Protein AF-A0A932S0G3-F1 (afdb_monomer_lite)

Secondary structure (DSSP, 8-state):
---PPPPPSEEEEEEESS-THHHHHHHHHHT--STTTTT--HHHHHHHHTTSHHHHHHHHHH-HHHHHHHHHHHHTTS---TT-HHHHHHHHHHHHHHHHHHH--S--TTSEEEEEEE--SSS----S-PPPPP-----HHHHHHHHHHHTT-HHHHTTSEE-B-TT-EEETTEEEEEEEEEETTTEEEEEEEEEE--HHHHHHHHHTSS-EEHHHHHHHHHHHHT--HHHHHHHHHHHTTTTSB-

Foldseek 3Di:
DDDDDDDDQKDKDFAFQDAPVLVVVLVVQCVDPDPPSVPCPPLNSLLVVCVPPLLLQQCCQQPVPLSVVSVVCVVVVNDDDPPPPVSVVSSVVSVVSVCQRHPPRDDDRSGMAIDMDGDDPDDDDPDDPPPGDDDDDDDVLVVVVVVVVLLVDLVSLQAFWKAFAPQWDDDDQWTKGKDWDDDPSDDTDIDIDIDGDDPLVVLRNVVRNDTDRLLVSLVSSCVVVVHDSVVSSVVVSVVVVVVRMD

Radius of gyration: 28.55 Å; chains: 1; bounding box: 62×39×81 Å

Structure (mmCIF, N/CA/C/O backbone):
data_AF-A0A932S0G3-F1
#
_entry.id   AF-A0A932S0G3-F1
#
loop_
_atom_site.group_PDB
_atom_site.id
_atom_site.type_symbol
_atom_site.label_atom_id
_atom_site.label_alt_id
_atom_site.label_comp_id
_atom_site.label_asym_id
_atom_site.label_entity_id
_atom_site.label_seq_id
_atom_site.pdbx_PDB_ins_code
_atom_site.Cartn_x
_atom_site.Cartn_y
_atom_site.Cartn_z
_atom_site.occupancy
_atom_site.B_iso_or_equiv
_atom_site.auth_seq_id
_atom_site.auth_comp_id
_atom_site.auth_asym_id
_atom_site.auth_atom_id
_atom_site.pdbx_PDB_model_num
ATOM 1 N N . MET A 1 1 ? -26.368 -21.628 4.089 1.00 57.50 1 MET A N 1
ATOM 2 C CA . MET A 1 1 ? -26.559 -21.177 2.693 1.00 57.50 1 MET A CA 1
ATOM 3 C C . MET A 1 1 ? -25.358 -21.640 1.886 1.00 57.50 1 MET A C 1
ATOM 5 O O . MET A 1 1 ? -24.251 -21.217 2.183 1.00 57.50 1 MET A O 1
ATOM 9 N N . THR A 1 2 ? -25.540 -22.556 0.941 1.00 63.38 2 THR A N 1
ATOM 10 C CA . THR A 1 2 ? -24.456 -23.068 0.088 1.00 63.38 2 THR A CA 1
ATOM 11 C C . THR A 1 2 ? -24.297 -22.121 -1.098 1.00 63.38 2 THR A C 1
ATOM 13 O O . THR A 1 2 ? -25.135 -22.105 -1.998 1.00 63.38 2 THR A O 1
ATOM 16 N N . MET A 1 3 ? -23.270 -21.271 -1.068 1.00 74.19 3 MET A N 1
ATOM 17 C CA . MET A 1 3 ? -22.986 -20.337 -2.158 1.00 74.19 3 MET A CA 1
ATOM 18 C C . MET A 1 3 ? -22.542 -21.139 -3.389 1.00 74.19 3 MET A C 1
ATOM 20 O O . MET A 1 3 ? -21.513 -21.811 -3.355 1.00 74.19 3 MET A O 1
ATOM 24 N N . LYS A 1 4 ? -23.341 -21.122 -4.461 1.00 78.88 4 LYS A N 1
ATOM 25 C CA . LYS A 1 4 ? -22.962 -21.740 -5.739 1.00 78.88 4 LYS A CA 1
ATOM 26 C C . LYS A 1 4 ? -21.993 -20.809 -6.466 1.00 78.88 4 LYS A C 1
ATOM 28 O O . LYS A 1 4 ? -22.316 -19.645 -6.688 1.00 78.88 4 LYS A O 1
ATOM 33 N N . ILE A 1 5 ? -20.820 -21.323 -6.823 1.00 83.94 5 ILE A N 1
ATOM 34 C CA . ILE A 1 5 ? -19.826 -20.616 -7.636 1.00 83.94 5 ILE A CA 1
ATOM 35 C C . ILE A 1 5 ? -20.117 -20.941 -9.104 1.00 83.94 5 ILE A C 1
ATOM 37 O O . ILE A 1 5 ? -20.175 -22.113 -9.472 1.00 83.94 5 ILE A O 1
ATOM 41 N N . TYR A 1 6 ? -20.311 -19.911 -9.925 1.00 82.25 6 TYR A N 1
ATOM 42 C CA . TYR A 1 6 ? -20.490 -20.039 -11.372 1.00 82.25 6 TYR A CA 1
ATOM 43 C C . TYR A 1 6 ? -19.182 -19.707 -12.094 1.00 82.25 6 TYR A C 1
ATOM 45 O O . TYR A 1 6 ? -18.356 -18.952 -11.578 1.00 82.25 6 TYR A O 1
ATOM 53 N N . ALA A 1 7 ? -18.999 -20.257 -13.295 1.00 82.44 7 ALA A N 1
ATOM 54 C CA . ALA A 1 7 ? -17.929 -19.812 -14.178 1.00 82.44 7 ALA A CA 1
ATOM 55 C C . ALA A 1 7 ? -18.160 -18.342 -14.565 1.00 82.44 7 ALA A C 1
ATOM 57 O O . ALA A 1 7 ? -19.293 -17.938 -14.826 1.00 82.44 7 ALA A O 1
ATOM 58 N N . GLY A 1 8 ? -17.091 -17.545 -14.582 1.00 81.50 8 GLY A N 1
ATOM 59 C CA . GLY A 1 8 ? -17.165 -16.157 -15.030 1.00 81.50 8 GLY A CA 1
ATOM 60 C C . GLY A 1 8 ? -17.387 -16.070 -16.540 1.00 81.50 8 GLY A C 1
ATOM 61 O O . GLY A 1 8 ? -16.773 -16.813 -17.302 1.00 81.50 8 GLY A O 1
ATOM 62 N N . ASP A 1 9 ? -18.209 -15.117 -16.973 1.00 89.31 9 ASP A N 1
ATOM 63 C CA . ASP A 1 9 ? -18.422 -14.737 -18.377 1.00 89.31 9 ASP A CA 1
ATOM 64 C C . ASP A 1 9 ? -17.329 -13.775 -18.893 1.00 89.31 9 ASP A C 1
ATOM 66 O O . ASP A 1 9 ? -17.473 -13.149 -19.945 1.00 89.31 9 ASP A O 1
ATOM 70 N N . PHE A 1 10 ? -16.223 -13.646 -18.155 1.00 90.50 10 PHE A N 1
ATOM 71 C CA . PHE A 1 10 ? -15.159 -12.693 -18.430 1.00 90.50 10 PHE A CA 1
ATOM 72 C C . PHE A 1 10 ? -13.761 -13.241 -18.133 1.00 90.50 10 PHE A C 1
ATOM 74 O O . PHE A 1 10 ? -13.574 -14.182 -17.362 1.00 90.50 10 PHE A O 1
ATOM 81 N N . ALA A 1 11 ? -12.762 -12.599 -18.732 1.00 89.38 11 ALA A N 1
ATOM 82 C CA . ALA A 1 11 ? -11.348 -12.849 -18.516 1.00 89.38 11 ALA A CA 1
ATOM 83 C C . ALA A 1 11 ? -10.591 -11.533 -18.309 1.00 89.38 11 ALA A C 1
ATOM 85 O O . ALA A 1 11 ? -10.937 -10.486 -18.860 1.00 89.38 11 ALA A O 1
ATOM 86 N N . LEU A 1 12 ? -9.521 -11.597 -17.520 1.00 90.44 12 LEU A N 1
ATOM 87 C CA . LEU A 1 12 ? -8.600 -10.486 -17.334 1.00 90.44 12 LEU A CA 1
ATOM 88 C C . LEU A 1 12 ? -7.408 -10.654 -18.279 1.00 90.44 12 LEU A C 1
ATOM 90 O O . LEU A 1 12 ? -6.557 -11.516 -18.065 1.00 90.44 12 LEU A O 1
ATOM 94 N N . ILE A 1 13 ? -7.321 -9.812 -19.301 1.00 90.25 13 ILE A N 1
ATOM 95 C CA . ILE A 1 13 ? -6.174 -9.779 -20.205 1.00 90.25 13 ILE A CA 1
ATOM 96 C C . ILE A 1 13 ? -5.112 -8.868 -19.602 1.00 90.25 13 ILE A C 1
ATOM 98 O O . ILE A 1 13 ? -5.378 -7.716 -19.261 1.00 90.25 13 ILE A O 1
ATOM 102 N N . ARG A 1 14 ? -3.887 -9.380 -19.498 1.00 92.12 14 ARG A N 1
ATOM 103 C CA . ARG A 1 14 ? -2.719 -8.607 -19.081 1.00 92.12 14 ARG A CA 1
ATOM 104 C C . ARG A 1 14 ? -1.765 -8.496 -20.256 1.00 92.12 14 ARG A C 1
ATOM 106 O O . ARG A 1 14 ? -1.357 -9.516 -20.806 1.00 92.12 14 ARG A O 1
ATOM 113 N N . GLN A 1 15 ? -1.412 -7.277 -20.635 1.00 90.75 15 GLN A N 1
ATOM 114 C CA . GLN A 1 15 ? -0.601 -7.013 -21.820 1.00 90.75 15 GLN A CA 1
ATOM 115 C C . GLN A 1 15 ? 0.600 -6.140 -21.432 1.00 90.75 15 GLN A C 1
ATOM 117 O O . GLN A 1 15 ? 0.398 -5.152 -20.727 1.00 90.75 15 GLN A O 1
ATOM 122 N N . PRO A 1 16 ? 1.832 -6.473 -21.856 1.00 93.44 16 PRO A N 1
ATOM 123 C CA . PRO A 1 16 ? 2.978 -5.579 -21.698 1.00 93.44 16 PRO A CA 1
ATOM 124 C C . PRO A 1 16 ? 2.731 -4.219 -22.372 1.00 93.44 16 PRO A C 1
ATOM 126 O O . PRO A 1 16 ? 1.914 -4.117 -23.292 1.00 93.44 16 PRO A O 1
ATOM 129 N N . LEU A 1 17 ? 3.415 -3.176 -21.903 1.00 91.75 17 LEU A N 1
ATOM 130 C CA . LEU A 1 17 ? 3.311 -1.825 -22.462 1.00 91.75 17 LEU A CA 1
ATOM 131 C C . LEU A 1 17 ? 3.787 -1.777 -23.921 1.00 91.75 17 LEU A C 1
ATOM 133 O O . LEU A 1 17 ? 3.165 -1.123 -24.754 1.00 91.75 17 LEU A O 1
ATOM 137 N N . LEU A 1 18 ? 4.881 -2.475 -24.223 1.00 91.94 18 LEU A N 1
ATOM 138 C CA . LEU A 1 18 ? 5.503 -2.506 -25.540 1.00 91.94 18 LEU A CA 1
ATOM 139 C C . LEU A 1 18 ? 5.194 -3.811 -26.265 1.00 91.94 18 LEU A C 1
ATOM 141 O O . LEU A 1 18 ? 5.029 -4.871 -25.663 1.00 91.94 18 LEU A O 1
ATOM 145 N N . HIS A 1 19 ? 5.178 -3.737 -27.591 1.00 90.88 19 HIS A N 1
ATOM 146 C CA . HIS A 1 19 ? 5.093 -4.919 -28.432 1.00 90.88 19 HIS A CA 1
ATOM 147 C C . HIS A 1 19 ? 6.470 -5.585 -28.564 1.00 90.88 19 HIS A C 1
ATOM 149 O O . HIS A 1 19 ? 7.475 -4.901 -28.768 1.00 90.88 19 HIS A O 1
ATOM 155 N N . MET A 1 20 ? 6.523 -6.922 -28.545 1.00 88.94 20 MET A N 1
ATOM 156 C CA . MET A 1 20 ? 7.779 -7.675 -28.720 1.00 88.94 20 MET A CA 1
ATOM 157 C C . MET A 1 20 ? 8.484 -7.368 -30.051 1.00 88.94 20 MET A C 1
ATOM 159 O O . MET A 1 20 ? 9.701 -7.509 -30.145 1.00 88.94 20 MET A O 1
ATOM 163 N N . ALA A 1 21 ? 7.732 -6.890 -31.053 1.00 90.31 21 ALA A N 1
ATOM 164 C CA . ALA A 1 21 ? 8.283 -6.492 -32.350 1.00 90.31 21 ALA A CA 1
ATOM 165 C C . ALA A 1 21 ? 9.381 -5.426 -32.242 1.00 90.31 21 ALA A C 1
ATOM 167 O O . ALA A 1 21 ? 10.247 -5.366 -33.106 1.00 90.31 21 ALA A O 1
ATOM 168 N N . LEU A 1 22 ? 9.390 -4.619 -31.175 1.00 89.75 22 LEU A N 1
ATOM 169 C CA . LEU A 1 22 ? 10.468 -3.665 -30.927 1.00 89.75 22 LEU A CA 1
ATOM 170 C C . LEU A 1 22 ? 11.847 -4.351 -30.937 1.00 89.75 22 LEU A C 1
ATOM 172 O O . LEU A 1 22 ? 12.778 -3.867 -31.575 1.00 89.75 22 LEU A O 1
ATOM 176 N N . PHE A 1 23 ? 11.960 -5.509 -30.282 1.00 88.56 23 PHE A N 1
ATOM 177 C CA . PHE A 1 23 ? 13.213 -6.257 -30.189 1.00 88.56 23 PHE A CA 1
ATOM 178 C C . PHE A 1 23 ? 13.536 -7.016 -31.474 1.00 88.56 23 PHE A C 1
ATOM 180 O O . PHE A 1 23 ? 14.691 -7.028 -31.892 1.00 88.56 23 PHE A O 1
ATOM 187 N N . THR A 1 24 ? 12.537 -7.623 -32.123 1.00 88.69 24 THR A N 1
ATOM 188 C CA . THR A 1 24 ? 12.768 -8.348 -33.384 1.00 88.69 24 THR A CA 1
ATOM 189 C C . THR A 1 24 ? 13.183 -7.397 -34.503 1.00 88.69 24 THR A C 1
ATOM 191 O O . THR A 1 24 ? 14.077 -7.723 -35.277 1.00 88.69 24 THR A O 1
ATOM 194 N N . ASN A 1 25 ? 12.592 -6.199 -34.556 1.00 88.81 25 ASN A N 1
ATOM 195 C CA . ASN A 1 25 ? 12.945 -5.171 -35.535 1.00 88.81 25 ASN A CA 1
ATOM 196 C C . ASN A 1 25 ? 14.357 -4.641 -35.291 1.00 88.81 25 ASN A C 1
ATOM 198 O O . ASN A 1 25 ? 15.129 -4.493 -36.234 1.00 88.81 25 ASN A O 1
ATOM 202 N N . TRP A 1 26 ? 14.712 -4.401 -34.028 1.00 86.81 26 TRP A N 1
ATOM 203 C CA . TRP A 1 26 ? 16.065 -3.999 -33.668 1.00 86.81 26 TRP A CA 1
ATOM 204 C C . TRP A 1 26 ? 17.100 -5.066 -34.041 1.00 86.81 26 TRP A C 1
ATOM 206 O O . TRP A 1 26 ? 18.098 -4.747 -34.680 1.00 86.81 26 TRP A O 1
ATOM 216 N N . GLN A 1 27 ? 16.846 -6.339 -33.725 1.00 85.62 27 GLN A N 1
ATOM 217 C CA . GLN A 1 27 ? 17.745 -7.436 -34.089 1.00 85.62 27 GLN A CA 1
ATOM 218 C C . GLN A 1 27 ? 17.912 -7.564 -35.610 1.00 85.62 27 GLN A C 1
ATOM 220 O O . GLN A 1 27 ? 19.031 -7.750 -36.085 1.00 85.62 27 GLN A O 1
ATOM 225 N N . ALA A 1 28 ? 16.822 -7.438 -36.373 1.00 85.56 28 ALA A N 1
ATOM 226 C CA . ALA A 1 28 ? 16.869 -7.471 -37.832 1.00 85.56 28 ALA A CA 1
ATOM 227 C C . ALA A 1 28 ? 17.675 -6.293 -38.411 1.00 85.56 28 ALA A C 1
ATOM 229 O O . ALA A 1 28 ? 18.466 -6.486 -39.332 1.00 85.56 28 ALA A O 1
ATOM 230 N N . ALA A 1 29 ? 17.536 -5.089 -37.842 1.00 82.50 29 ALA A N 1
ATOM 231 C CA . ALA A 1 29 ? 18.276 -3.902 -38.277 1.00 82.50 29 ALA A CA 1
ATOM 232 C C . ALA A 1 29 ? 19.799 -4.043 -38.093 1.00 82.50 29 ALA A C 1
ATOM 234 O O . ALA A 1 29 ? 20.560 -3.577 -38.937 1.00 82.50 29 ALA A O 1
ATOM 235 N N . GLN A 1 30 ? 20.246 -4.739 -37.042 1.00 76.62 30 GLN A N 1
ATOM 236 C CA . GLN A 1 30 ? 21.672 -5.008 -36.791 1.00 76.62 30 GLN A CA 1
ATOM 237 C C . GLN A 1 30 ? 22.295 -5.985 -37.802 1.00 76.62 30 GLN A C 1
ATOM 239 O O . GLN A 1 30 ? 23.508 -6.006 -37.977 1.00 76.62 30 GLN A O 1
ATOM 244 N N . GLN A 1 31 ? 21.478 -6.805 -38.468 1.00 74.06 31 GLN A N 1
ATOM 245 C CA . GLN A 1 31 ? 21.932 -7.787 -39.460 1.00 74.06 31 GLN A CA 1
ATOM 246 C C . GLN A 1 31 ? 21.948 -7.224 -40.892 1.00 74.06 31 GLN A C 1
ATOM 248 O O . GLN A 1 31 ? 22.382 -7.916 -41.813 1.00 74.06 31 GLN A O 1
ATOM 253 N N . SER A 1 32 ? 21.472 -5.989 -41.098 1.00 69.94 32 SER A N 1
ATOM 254 C CA . SER A 1 32 ? 21.386 -5.368 -42.421 1.00 69.94 32 SER A CA 1
ATOM 255 C C . SER A 1 32 ? 22.745 -4.806 -42.878 1.00 69.94 32 SER A C 1
ATOM 257 O O . SER A 1 32 ? 23.379 -4.074 -42.118 1.00 69.94 32 SER A O 1
ATOM 259 N N . PRO A 1 33 ? 23.200 -5.084 -44.116 1.00 61.03 33 PRO A N 1
ATOM 260 C CA . PRO A 1 33 ? 24.504 -4.644 -44.622 1.00 61.03 33 PRO A CA 1
ATOM 261 C C . PRO A 1 33 ? 24.620 -3.135 -44.941 1.00 61.03 33 PRO A C 1
ATOM 263 O O . PRO A 1 33 ? 25.718 -2.682 -45.258 1.00 61.03 33 PRO A O 1
ATOM 266 N N . ASP A 1 34 ? 23.542 -2.342 -44.839 1.00 59.81 34 ASP A N 1
ATOM 267 C CA . ASP A 1 34 ? 23.571 -0.890 -45.099 1.00 59.81 34 ASP A CA 1
ATOM 268 C C . ASP A 1 34 ? 24.061 -0.070 -43.885 1.00 59.81 34 ASP A C 1
ATOM 270 O O . ASP A 1 34 ? 23.495 -0.092 -42.786 1.00 59.81 34 ASP A O 1
ATOM 274 N N . SER A 1 35 ? 25.136 0.689 -44.103 1.00 50.78 35 SER A N 1
ATOM 275 C CA . SER A 1 35 ? 26.121 1.158 -43.116 1.00 50.78 35 SER A CA 1
ATOM 276 C C . SER A 1 35 ? 25.775 2.446 -42.347 1.00 50.78 35 SER A C 1
ATOM 278 O O . SER A 1 35 ? 26.642 3.296 -42.133 1.00 50.78 35 SER A O 1
ATOM 280 N N . LYS A 1 36 ? 24.522 2.626 -41.914 1.00 52.06 36 LYS A N 1
ATOM 281 C CA . LYS A 1 36 ? 24.166 3.687 -40.937 1.00 52.06 36 LYS 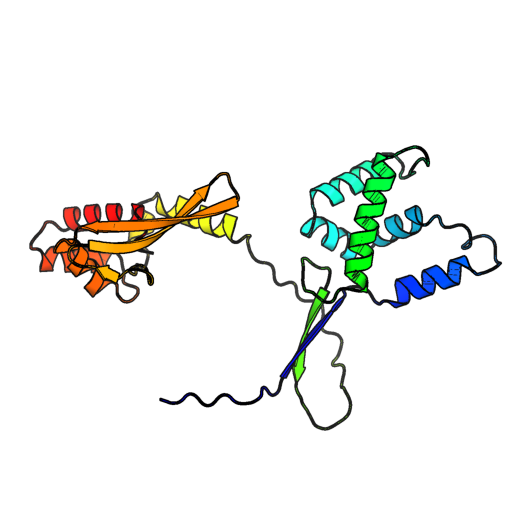A CA 1
ATOM 282 C C . LYS A 1 36 ? 23.371 3.195 -39.727 1.00 52.06 36 LYS A C 1
ATOM 284 O O . LYS A 1 36 ? 23.488 3.787 -38.663 1.00 52.06 36 LYS A O 1
ATOM 289 N N . GLN A 1 37 ? 22.596 2.118 -39.864 1.00 49.53 37 GLN A N 1
ATOM 290 C CA . GLN A 1 37 ? 21.833 1.512 -38.758 1.00 49.53 37 GLN A CA 1
ATOM 291 C C . GLN A 1 37 ? 22.515 0.277 -38.159 1.00 49.53 37 GLN A C 1
ATOM 293 O O . GLN A 1 37 ? 22.254 -0.076 -37.013 1.00 49.53 37 GLN A O 1
ATOM 298 N N . SER A 1 38 ? 23.445 -0.323 -38.896 1.00 49.66 38 SER A N 1
ATOM 299 C CA . SER A 1 38 ? 24.224 -1.508 -38.518 1.00 49.66 38 SER A CA 1
ATOM 300 C C . SER A 1 38 ? 25.276 -1.261 -37.423 1.00 49.66 38 SER A C 1
ATOM 302 O O . SER A 1 38 ? 26.000 -2.178 -37.053 1.00 49.66 38 SER A O 1
ATOM 304 N N . GLN A 1 39 ? 25.374 -0.035 -36.891 1.00 53.25 39 GLN A N 1
ATOM 305 C CA . GLN A 1 39 ? 26.310 0.335 -35.818 1.00 53.25 39 GLN A CA 1
ATOM 306 C C . GLN A 1 39 ? 25.636 1.060 -34.641 1.00 53.25 39 GLN A C 1
ATOM 308 O O . GLN A 1 39 ? 26.309 1.756 -33.881 1.00 53.25 39 GLN A O 1
ATOM 313 N N . ILE A 1 40 ? 24.317 0.927 -34.446 1.00 58.47 40 ILE A N 1
ATOM 314 C CA . ILE A 1 40 ? 23.716 1.409 -33.193 1.00 58.47 40 ILE A CA 1
ATOM 315 C C . ILE A 1 40 ? 24.186 0.481 -32.070 1.00 58.47 40 ILE A C 1
ATOM 317 O O . ILE A 1 40 ? 23.759 -0.672 -31.995 1.00 58.47 40 ILE A O 1
ATOM 321 N N . HIS A 1 41 ? 25.063 0.988 -31.203 1.00 77.31 41 HIS A N 1
ATOM 322 C CA . HIS A 1 41 ? 25.516 0.285 -30.005 1.00 77.31 41 HIS A CA 1
ATOM 323 C C . HIS A 1 41 ? 24.314 -0.124 -29.141 1.00 77.31 41 HIS A C 1
ATOM 325 O O . HIS A 1 41 ? 23.349 0.633 -29.003 1.00 77.31 41 HIS A O 1
ATOM 331 N N . HIS A 1 42 ? 24.359 -1.324 -28.554 1.00 82.81 42 HIS A N 1
ATOM 332 C CA . HIS A 1 42 ? 23.262 -1.865 -27.743 1.00 82.81 42 HIS A CA 1
ATOM 333 C C . HIS A 1 42 ? 22.818 -0.892 -26.643 1.00 82.81 42 HIS A C 1
ATOM 335 O O . HIS A 1 42 ? 21.628 -0.778 -26.349 1.00 82.81 42 HIS A O 1
ATOM 341 N N . GLU A 1 43 ? 23.771 -0.166 -26.067 1.00 86.44 43 GLU A N 1
ATOM 342 C CA . GLU A 1 43 ? 23.544 0.843 -25.046 1.00 86.44 43 GLU A CA 1
ATOM 343 C C . GLU A 1 43 ? 22.731 2.028 -25.567 1.00 86.44 43 GLU A C 1
ATOM 345 O O . GLU A 1 43 ? 21.771 2.446 -24.921 1.00 86.44 43 GLU A O 1
ATOM 350 N N . GLN A 1 44 ? 23.073 2.520 -26.757 1.00 86.62 44 GLN A N 1
ATOM 351 C CA . GLN A 1 44 ? 22.410 3.658 -27.382 1.00 86.62 44 GLN A CA 1
ATOM 352 C C . GLN A 1 44 ? 20.949 3.334 -27.710 1.00 86.62 44 GLN A C 1
ATOM 354 O O . GLN A 1 44 ? 20.058 4.105 -27.363 1.00 86.62 44 GLN A O 1
ATOM 359 N N . PHE A 1 45 ? 20.686 2.142 -28.258 1.00 90.38 45 PHE A N 1
ATOM 360 C CA . PHE A 1 45 ? 19.317 1.687 -28.511 1.00 90.38 45 PHE A CA 1
ATOM 361 C C . PHE A 1 45 ? 18.461 1.700 -27.238 1.00 90.38 45 PHE A C 1
ATOM 363 O O . PHE A 1 45 ? 17.315 2.148 -27.266 1.00 90.38 45 PHE A O 1
ATOM 370 N N . VAL A 1 46 ? 19.010 1.214 -26.117 1.00 93.25 46 VAL A N 1
ATOM 371 C CA . VAL A 1 46 ? 18.301 1.193 -24.830 1.00 93.25 46 VAL A CA 1
ATOM 372 C C . VAL A 1 46 ? 17.993 2.613 -24.358 1.00 93.25 46 VAL A C 1
ATOM 374 O O . VAL A 1 46 ? 16.864 2.863 -23.940 1.00 93.25 46 VAL A O 1
ATOM 377 N N . LEU A 1 47 ? 18.960 3.531 -24.431 1.00 92.94 47 LEU A N 1
ATOM 378 C CA . LEU A 1 47 ? 18.784 4.927 -24.013 1.00 92.94 47 LEU A CA 1
ATOM 379 C C . LEU A 1 47 ? 17.696 5.636 -24.831 1.00 92.94 47 LEU A C 1
ATOM 381 O O . LEU A 1 47 ? 16.828 6.285 -24.243 1.00 92.94 47 LEU A O 1
ATOM 385 N N . GLU A 1 48 ? 17.685 5.434 -26.150 1.00 92.25 48 GLU A N 1
ATOM 386 C CA . GLU A 1 48 ? 16.693 6.001 -27.076 1.00 92.25 48 GLU A CA 1
ATOM 387 C C . GLU A 1 48 ? 15.263 5.545 -26.758 1.00 92.25 48 GLU A C 1
ATOM 389 O O . GLU A 1 48 ? 14.315 6.320 -26.879 1.00 92.25 48 GLU A O 1
ATOM 394 N N . GLN A 1 49 ? 15.068 4.307 -26.282 1.00 95.06 49 GLN A N 1
ATOM 395 C CA . GLN A 1 49 ? 13.721 3.857 -25.909 1.00 95.06 49 GLN A CA 1
ATOM 396 C C . GLN A 1 49 ? 13.134 4.682 -24.761 1.00 95.06 49 GLN A C 1
ATOM 398 O O . GLN A 1 49 ? 11.935 4.953 -24.749 1.00 95.06 49 GLN A O 1
ATOM 403 N N . PHE A 1 50 ? 13.963 5.130 -23.819 1.00 95.62 50 PHE A N 1
ATOM 404 C CA . PHE A 1 50 ? 13.511 5.956 -22.700 1.00 95.62 50 PHE A CA 1
ATOM 405 C C . PHE A 1 50 ? 13.338 7.436 -23.066 1.00 95.62 50 PHE A C 1
ATOM 407 O O . PHE A 1 50 ? 13.001 8.227 -22.193 1.00 95.62 50 PHE A O 1
ATOM 414 N N . GLU A 1 51 ? 13.536 7.843 -24.321 1.00 93.88 51 GLU A N 1
ATOM 415 C CA . GLU A 1 51 ? 13.095 9.163 -24.805 1.00 93.88 51 GLU A CA 1
ATOM 416 C C . GLU A 1 51 ? 11.584 9.197 -25.074 1.00 93.88 51 GLU A C 1
ATOM 418 O O . GLU A 1 51 ? 10.974 10.265 -25.140 1.00 93.88 51 GLU A O 1
ATOM 423 N N . GLN A 1 52 ? 10.949 8.027 -25.190 1.00 93.38 52 GLN A N 1
ATOM 424 C CA . GLN A 1 52 ? 9.502 7.923 -25.329 1.00 93.38 52 GLN A CA 1
ATOM 425 C C . GLN A 1 52 ? 8.823 8.324 -24.008 1.00 93.38 52 GLN A C 1
ATOM 427 O O . GLN A 1 52 ? 9.076 7.674 -22.987 1.00 93.38 52 GLN A O 1
ATOM 432 N N . PRO A 1 53 ? 7.883 9.294 -24.008 1.00 93.44 53 PRO A N 1
ATOM 433 C CA . PRO A 1 53 ? 7.273 9.802 -22.776 1.00 93.44 53 PRO A CA 1
ATOM 434 C C . PRO A 1 53 ? 6.642 8.723 -21.888 1.00 93.44 53 PRO A C 1
ATOM 436 O O . PRO A 1 53 ? 6.729 8.793 -20.669 1.00 93.44 53 PRO A O 1
ATOM 439 N N . LEU A 1 54 ? 6.037 7.691 -22.491 1.00 90.56 54 LEU A N 1
ATOM 440 C CA . LEU A 1 54 ? 5.416 6.593 -21.744 1.00 90.56 54 LEU A CA 1
ATOM 441 C C . LEU A 1 54 ? 6.438 5.728 -20.997 1.00 90.56 54 LEU A C 1
ATOM 443 O O . LEU A 1 54 ? 6.147 5.261 -19.898 1.00 90.56 54 LEU A O 1
ATOM 447 N N . LEU A 1 55 ? 7.617 5.492 -21.580 1.00 94.50 55 LEU A N 1
ATOM 448 C CA . LEU A 1 55 ? 8.669 4.697 -20.942 1.00 94.50 55 LEU A CA 1
ATOM 449 C C . LEU A 1 55 ? 9.438 5.507 -19.903 1.00 94.50 55 LEU A C 1
ATOM 451 O O . LEU A 1 55 ? 9.768 4.962 -18.850 1.00 94.50 55 LEU A O 1
ATOM 455 N N . ASP A 1 56 ? 9.672 6.788 -20.176 1.00 96.00 56 ASP A N 1
ATOM 456 C CA . ASP A 1 56 ? 10.268 7.732 -19.228 1.00 96.00 56 ASP A CA 1
ATOM 457 C C . ASP A 1 56 ? 9.39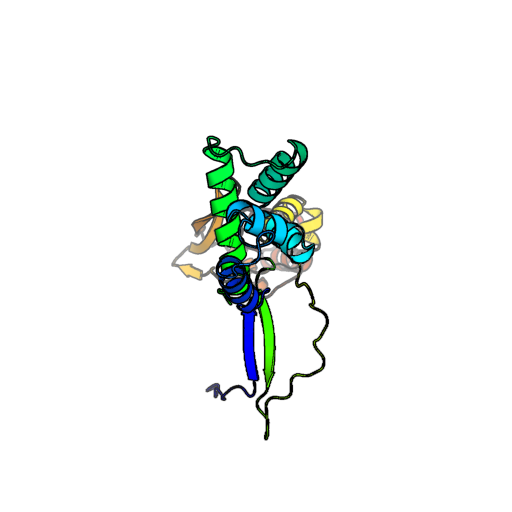1 7.862 -17.967 1.00 96.00 56 ASP A C 1
ATOM 459 O O . ASP A 1 56 ? 9.856 7.611 -16.853 1.00 96.00 56 ASP A O 1
ATOM 463 N N . GLU A 1 57 ? 8.079 8.081 -18.140 1.00 94.75 57 GLU A N 1
ATOM 464 C CA . GLU A 1 57 ? 7.101 8.112 -17.043 1.00 94.75 57 GLU A CA 1
ATOM 465 C C . GLU A 1 57 ? 7.043 6.765 -16.299 1.00 94.75 57 GLU A C 1
ATOM 467 O O . GLU A 1 57 ? 7.060 6.722 -15.065 1.00 94.75 57 GLU A O 1
ATOM 472 N N . ALA A 1 58 ? 7.015 5.639 -17.025 1.00 94.69 58 ALA A N 1
ATOM 473 C CA . ALA A 1 58 ? 7.009 4.310 -16.412 1.00 94.69 58 ALA A CA 1
ATOM 474 C C . ALA A 1 58 ? 8.247 4.068 -15.539 1.00 94.69 58 ALA A C 1
ATOM 476 O O . ALA A 1 58 ? 8.133 3.472 -14.459 1.00 94.69 58 ALA A O 1
ATOM 477 N N . LEU A 1 59 ? 9.412 4.538 -15.989 1.00 96.69 59 LEU A N 1
ATOM 478 C CA . LEU A 1 59 ? 10.665 4.467 -15.249 1.00 96.69 59 LEU A CA 1
ATOM 479 C C . LEU A 1 59 ? 10.631 5.365 -14.013 1.00 96.69 59 LEU A C 1
ATOM 481 O O . LEU A 1 59 ? 10.973 4.893 -12.928 1.00 96.69 59 LEU A O 1
ATOM 485 N N . TYR A 1 60 ? 10.179 6.612 -14.160 1.00 95.94 60 TYR A N 1
ATOM 486 C CA . TYR A 1 60 ? 10.045 7.571 -13.066 1.00 95.94 60 TYR A CA 1
ATOM 487 C C . TYR A 1 60 ? 9.195 7.012 -11.921 1.00 95.94 60 TYR A C 1
ATOM 489 O O . TYR A 1 60 ? 9.636 7.004 -10.773 1.00 95.94 60 TYR A O 1
ATOM 497 N N . ILE A 1 61 ? 8.018 6.462 -12.236 1.00 93.00 61 ILE A N 1
ATOM 498 C CA . ILE A 1 61 ? 7.103 5.890 -11.237 1.00 93.00 61 ILE A CA 1
ATOM 499 C C . ILE A 1 61 ? 7.681 4.626 -10.593 1.00 93.00 61 ILE A C 1
ATOM 501 O O . ILE A 1 61 ? 7.526 4.408 -9.393 1.00 93.00 61 ILE A O 1
ATOM 505 N N . SER A 1 62 ? 8.331 3.770 -11.381 1.00 92.50 62 SER A N 1
ATOM 506 C CA . SER A 1 62 ? 8.767 2.454 -10.898 1.00 92.50 62 SER A CA 1
ATOM 507 C C . SER A 1 62 ? 10.114 2.482 -10.178 1.00 92.50 62 SER A C 1
ATOM 509 O O . SER A 1 62 ? 10.396 1.591 -9.378 1.00 92.50 62 SER A O 1
ATOM 511 N N . SER A 1 63 ? 10.976 3.447 -10.503 1.00 95.19 63 SER A N 1
ATOM 512 C CA . SER A 1 63 ? 12.330 3.554 -9.964 1.00 95.19 63 SER A CA 1
ATOM 513 C C . SER A 1 63 ? 12.868 4.993 -10.071 1.00 95.19 63 SER A C 1
ATOM 515 O O . SER A 1 63 ? 13.732 5.259 -10.916 1.00 95.19 63 SER A O 1
ATOM 517 N N . PRO A 1 64 ? 12.437 5.914 -9.183 1.00 94.06 64 PRO A N 1
ATOM 518 C CA . PRO A 1 64 ? 12.851 7.321 -9.212 1.00 94.06 64 PRO A CA 1
ATOM 519 C C . PRO A 1 64 ? 14.371 7.524 -9.197 1.00 94.06 64 PRO A C 1
ATOM 521 O O . PRO A 1 64 ? 14.894 8.387 -9.895 1.00 94.06 64 PRO A O 1
ATOM 524 N N . THR A 1 65 ? 15.099 6.689 -8.449 1.00 94.88 65 THR A N 1
ATOM 525 C CA . THR A 1 65 ? 16.567 6.733 -8.365 1.00 94.88 65 THR A CA 1
ATOM 526 C C . THR A 1 65 ? 17.231 6.415 -9.705 1.00 94.88 65 THR A C 1
ATOM 528 O O . THR A 1 65 ? 18.168 7.094 -10.109 1.00 94.88 65 THR A O 1
ATOM 531 N N . LEU A 1 66 ? 16.729 5.411 -10.428 1.00 95.81 66 LEU A N 1
ATOM 532 C CA . LEU A 1 66 ? 17.241 5.032 -11.749 1.00 95.81 66 LEU A CA 1
ATOM 533 C C . LEU A 1 66 ? 16.905 6.092 -12.803 1.00 95.81 66 LEU A C 1
ATOM 535 O O . LEU A 1 66 ? 17.748 6.416 -13.635 1.00 95.81 66 LEU A O 1
ATOM 539 N N . HIS A 1 67 ? 15.700 6.659 -12.732 1.00 97.19 67 HIS A N 1
ATOM 540 C CA . HIS A 1 67 ? 15.294 7.778 -13.578 1.00 97.19 67 HIS A CA 1
ATOM 541 C C . HIS A 1 67 ? 16.189 9.009 -13.357 1.00 97.19 67 HIS A C 1
ATOM 543 O O . HIS A 1 67 ? 16.650 9.617 -14.319 1.00 97.19 67 HIS A O 1
ATOM 549 N N . GLN A 1 68 ? 16.507 9.345 -12.102 1.00 95.31 68 GLN A N 1
ATOM 550 C CA . GLN A 1 68 ? 17.435 10.434 -11.787 1.00 95.31 68 GLN A CA 1
ATOM 551 C C . GLN A 1 68 ? 18.825 10.185 -12.390 1.00 95.31 68 GLN A C 1
ATOM 553 O O . GLN A 1 68 ? 19.382 11.080 -13.017 1.00 95.31 68 GLN A O 1
ATOM 558 N N . ARG A 1 69 ? 19.361 8.964 -12.272 1.00 93.94 69 ARG A N 1
ATOM 559 C CA . ARG A 1 69 ? 20.650 8.599 -12.886 1.00 93.94 69 ARG A CA 1
ATOM 560 C C . ARG A 1 69 ? 20.641 8.734 -14.410 1.00 93.94 69 ARG A C 1
ATOM 562 O O . ARG A 1 69 ? 21.625 9.184 -14.987 1.00 93.94 69 ARG A O 1
ATOM 569 N N . LEU A 1 70 ? 19.535 8.378 -15.063 1.00 93.94 70 LEU A N 1
ATOM 570 C CA . LEU A 1 70 ? 19.362 8.600 -16.501 1.00 93.94 70 LEU A CA 1
ATOM 571 C C . LEU A 1 70 ? 19.346 10.100 -16.842 1.00 93.94 70 LEU A C 1
ATOM 573 O O . LEU A 1 70 ? 19.961 10.510 -17.824 1.00 93.94 70 LEU A O 1
ATOM 577 N N . ALA A 1 71 ? 18.688 10.927 -16.026 1.00 92.44 71 ALA A N 1
ATOM 578 C CA . ALA A 1 71 ? 18.693 12.378 -16.204 1.00 92.44 71 ALA A CA 1
ATOM 579 C C . ALA A 1 71 ? 20.098 12.985 -16.020 1.00 92.44 71 ALA A C 1
ATOM 581 O O . ALA A 1 71 ? 20.500 13.822 -16.827 1.00 92.44 71 ALA A O 1
ATOM 582 N N . GLU A 1 72 ? 20.861 12.529 -15.021 1.00 90.56 72 GLU A N 1
ATOM 583 C CA . GLU A 1 72 ? 22.268 12.911 -14.806 1.00 90.56 72 GLU A CA 1
ATOM 584 C C . GLU A 1 72 ? 23.125 12.584 -16.044 1.00 90.56 72 GLU A C 1
ATOM 586 O O . GLU A 1 72 ? 23.837 13.455 -16.546 1.00 90.56 72 GLU A O 1
ATOM 591 N N . LEU A 1 73 ? 22.986 11.373 -16.600 1.00 89.00 73 LEU A N 1
ATOM 592 C CA . LEU A 1 73 ? 23.695 10.953 -17.817 1.00 89.00 73 LEU A CA 1
ATOM 593 C C . LEU A 1 73 ? 23.341 11.821 -19.040 1.00 89.00 73 LEU A C 1
ATOM 595 O O . LEU A 1 73 ? 24.211 12.176 -19.839 1.00 89.00 73 LEU A O 1
ATOM 599 N N . ARG A 1 74 ? 22.061 12.185 -19.200 1.00 87.75 74 ARG A N 1
ATOM 600 C CA . ARG A 1 74 ? 21.601 13.067 -20.290 1.00 87.75 74 ARG A CA 1
ATOM 601 C C . ARG A 1 74 ? 22.213 14.467 -20.181 1.00 87.75 74 ARG A C 1
ATOM 603 O O . ARG A 1 74 ? 22.567 15.059 -21.197 1.00 87.75 74 ARG A O 1
ATOM 610 N N . GLN A 1 75 ? 22.374 14.983 -18.962 1.00 85.00 75 GLN A N 1
ATOM 611 C CA . GLN A 1 75 ? 22.986 16.293 -18.712 1.00 85.00 75 GLN A CA 1
ATOM 612 C C . GLN A 1 75 ? 24.501 16.298 -18.973 1.00 85.00 75 GLN A C 1
ATOM 614 O O . GLN A 1 75 ? 25.036 17.316 -19.410 1.00 85.00 75 GLN A O 1
ATOM 619 N N . SER A 1 76 ? 25.195 15.170 -18.789 1.00 78.50 76 SER A N 1
ATOM 620 C CA . SER A 1 76 ? 26.639 15.034 -19.036 1.00 78.50 76 SER A CA 1
ATOM 621 C C . SER A 1 76 ? 27.013 14.772 -20.509 1.00 78.50 76 SER A C 1
ATOM 623 O O . SER A 1 76 ? 28.035 14.149 -20.781 1.00 78.50 76 SER A O 1
ATOM 625 N N . GLN A 1 77 ? 26.201 15.240 -21.467 1.00 66.81 77 GLN A N 1
ATOM 626 C CA . GLN A 1 77 ? 26.343 15.030 -22.923 1.00 66.81 77 GLN A CA 1
ATOM 627 C C . GLN A 1 77 ? 26.148 13.582 -23.424 1.00 66.81 77 GLN A C 1
ATOM 629 O O . GLN A 1 77 ? 26.567 13.258 -24.535 1.00 66.81 77 GLN A O 1
ATOM 634 N N . GLY A 1 78 ? 25.470 12.715 -22.661 1.00 57.88 78 GLY A N 1
ATOM 635 C CA . GLY A 1 78 ? 24.809 11.506 -23.183 1.00 57.88 78 GLY A CA 1
ATOM 636 C C . GLY A 1 78 ? 25.700 10.363 -23.688 1.00 57.88 78 GLY A C 1
ATOM 637 O O . GLY A 1 78 ? 25.169 9.338 -24.105 1.00 57.88 78 GLY A O 1
ATOM 638 N N . HIS A 1 79 ? 27.028 10.491 -23.640 1.00 59.97 79 HIS A N 1
ATOM 639 C CA . HIS A 1 79 ? 27.929 9.443 -24.117 1.00 59.97 79 HIS A CA 1
ATOM 640 C C . HIS A 1 79 ? 28.324 8.499 -22.984 1.00 59.97 79 HIS A C 1
ATOM 642 O O . HIS A 1 79 ? 29.007 8.878 -22.031 1.00 59.97 79 HIS A O 1
ATOM 648 N N . VAL A 1 80 ? 27.938 7.233 -23.124 1.00 62.16 80 VAL A N 1
ATOM 649 C CA . VAL A 1 80 ? 28.482 6.147 -22.309 1.00 62.16 80 VAL A CA 1
ATOM 650 C C . VAL A 1 80 ? 29.897 5.863 -22.809 1.00 62.16 80 VAL A C 1
ATOM 652 O O . VAL A 1 80 ? 30.082 5.180 -23.814 1.00 62.16 80 VAL A O 1
ATOM 655 N N . ALA A 1 81 ? 30.910 6.404 -22.131 1.00 61.03 81 ALA A N 1
ATOM 656 C CA . ALA A 1 81 ? 32.289 5.999 -22.381 1.00 61.03 81 ALA A CA 1
ATOM 657 C C . ALA A 1 81 ? 32.429 4.485 -22.128 1.00 61.03 81 ALA A C 1
ATOM 659 O O . ALA A 1 81 ? 31.941 3.980 -21.116 1.00 61.03 81 ALA A O 1
ATOM 660 N N . GLN A 1 82 ? 33.101 3.758 -23.030 1.00 56.16 82 GLN A N 1
ATOM 661 C CA . GLN A 1 82 ? 33.249 2.294 -22.940 1.00 56.16 82 GLN A CA 1
ATOM 662 C C . GLN A 1 82 ? 33.910 1.829 -21.625 1.00 56.16 82 GLN A C 1
ATOM 664 O O . GLN A 1 82 ? 33.606 0.739 -21.131 1.00 56.16 82 GLN A O 1
ATOM 669 N N . ASP A 1 83 ? 34.736 2.682 -21.015 1.00 58.97 83 ASP A N 1
ATOM 670 C CA . ASP A 1 83 ? 35.432 2.395 -19.758 1.00 58.97 83 ASP A CA 1
ATOM 671 C C . ASP A 1 83 ? 34.632 2.761 -18.497 1.00 58.97 83 ASP A C 1
ATOM 673 O O . ASP A 1 83 ? 35.021 2.387 -17.388 1.00 58.97 83 ASP A O 1
ATOM 677 N N . ASP A 1 84 ? 33.467 3.403 -18.629 1.00 75.50 84 ASP A N 1
ATOM 678 C CA . ASP A 1 84 ? 32.648 3.780 -17.478 1.00 75.50 84 ASP A CA 1
ATOM 679 C C . ASP A 1 84 ? 31.787 2.597 -16.994 1.00 75.50 84 ASP A C 1
ATOM 681 O O . ASP A 1 84 ? 30.722 2.262 -17.527 1.00 75.50 84 ASP A O 1
ATOM 685 N N . SER A 1 85 ? 32.291 1.909 -15.969 1.00 78.88 85 SER A N 1
ATOM 686 C CA . SER A 1 85 ? 31.625 0.775 -15.314 1.00 78.88 85 SER A CA 1
ATOM 687 C C . SER A 1 85 ? 30.251 1.138 -14.736 1.00 78.88 85 SER A C 1
ATOM 689 O O . SER A 1 85 ? 29.334 0.313 -14.767 1.00 78.88 85 SER A O 1
ATOM 691 N N . GLU A 1 86 ? 30.066 2.366 -14.246 1.00 79.81 86 GLU A N 1
ATOM 692 C CA . GLU A 1 86 ? 28.802 2.794 -13.640 1.00 79.81 86 GLU A CA 1
ATOM 693 C C . GLU A 1 86 ? 27.734 3.049 -14.707 1.00 79.81 86 GLU A C 1
ATOM 695 O O . GLU A 1 86 ? 26.597 2.584 -14.564 1.00 79.81 86 GLU A O 1
ATOM 700 N N . ASN A 1 87 ? 28.105 3.661 -15.833 1.00 83.62 87 ASN A N 1
ATOM 701 C CA . ASN A 1 87 ? 27.180 3.857 -16.952 1.00 83.62 87 ASN A CA 1
ATOM 702 C C . ASN A 1 87 ? 26.734 2.530 -17.580 1.00 83.62 87 ASN A C 1
ATOM 704 O O . ASN A 1 87 ? 25.558 2.363 -17.912 1.00 83.62 87 ASN A O 1
ATOM 708 N N . ARG A 1 88 ? 27.620 1.529 -17.661 1.00 84.12 88 ARG A N 1
ATOM 709 C CA . ARG A 1 88 ? 27.234 0.178 -18.109 1.00 84.12 88 ARG A CA 1
ATOM 710 C C . ARG A 1 88 ? 26.229 -0.484 -17.164 1.00 84.12 88 ARG A C 1
ATOM 712 O O . ARG A 1 88 ? 25.279 -1.115 -17.629 1.00 84.12 88 ARG A O 1
ATOM 719 N N . LYS A 1 89 ? 26.377 -0.319 -15.844 1.00 89.62 89 LYS A N 1
ATOM 720 C CA . LYS A 1 89 ? 25.397 -0.822 -14.857 1.00 89.62 89 LYS A CA 1
ATOM 721 C C . LYS A 1 89 ? 24.049 -0.106 -14.963 1.00 89.62 89 LYS A C 1
ATOM 723 O O . LYS A 1 89 ? 23.006 -0.759 -14.840 1.00 89.62 89 LYS A O 1
ATOM 728 N N . LEU A 1 90 ? 24.063 1.207 -15.198 1.00 91.81 90 LEU A N 1
ATOM 729 C CA . LEU A 1 90 ? 22.864 2.005 -15.460 1.00 91.81 90 LEU A CA 1
ATOM 730 C C . LEU A 1 90 ? 22.127 1.468 -16.691 1.00 91.81 90 LEU A C 1
ATOM 732 O O . LEU A 1 90 ? 20.967 1.070 -16.579 1.00 91.81 90 LEU A O 1
ATOM 736 N N . VAL A 1 91 ? 22.813 1.348 -17.828 1.00 92.38 91 VAL A N 1
ATOM 737 C CA . VAL A 1 91 ? 22.230 0.831 -19.074 1.00 92.38 91 VAL A CA 1
ATOM 738 C C . VAL A 1 91 ? 21.733 -0.605 -18.917 1.00 92.38 91 VAL A C 1
ATOM 740 O O . VAL A 1 91 ? 20.619 -0.915 -19.333 1.00 92.38 91 VAL A O 1
ATOM 743 N N . ALA A 1 92 ? 22.486 -1.481 -18.250 1.00 93.00 92 ALA A N 1
ATOM 744 C CA . ALA A 1 92 ? 22.031 -2.841 -17.964 1.00 93.00 92 ALA A CA 1
ATOM 745 C C . ALA A 1 92 ? 20.750 -2.858 -17.109 1.00 93.00 92 ALA A C 1
ATOM 747 O O . ALA A 1 92 ? 19.899 -3.736 -17.269 1.00 93.00 92 ALA A O 1
ATOM 748 N N . SER A 1 93 ? 20.584 -1.893 -16.202 1.00 96.00 93 SER A N 1
ATOM 749 C CA . SER A 1 93 ? 19.362 -1.740 -15.406 1.00 96.00 93 SER A CA 1
ATOM 750 C C . SER A 1 93 ? 18.196 -1.224 -16.252 1.00 96.00 93 SER A C 1
ATOM 752 O O . SER A 1 93 ? 17.099 -1.777 -16.170 1.00 96.00 93 SER A O 1
ATOM 754 N N . LEU A 1 94 ? 18.436 -0.247 -17.128 1.00 96.38 94 LEU A N 1
ATOM 755 C CA . LEU A 1 94 ? 17.454 0.245 -18.101 1.00 96.38 94 LEU A CA 1
ATOM 756 C C . LEU A 1 94 ? 17.001 -0.864 -19.062 1.00 96.38 94 LEU A C 1
ATOM 758 O O . LEU A 1 94 ? 15.804 -1.040 -19.280 1.00 96.38 94 LEU A O 1
ATOM 762 N N . ALA A 1 95 ? 17.925 -1.694 -19.551 1.00 95.06 95 ALA A N 1
ATOM 763 C CA . ALA A 1 95 ? 17.622 -2.832 -20.416 1.00 95.06 95 ALA A CA 1
ATOM 764 C C . ALA A 1 95 ? 16.695 -3.855 -19.734 1.00 95.06 95 ALA A C 1
ATOM 766 O O . ALA A 1 95 ? 15.797 -4.401 -20.377 1.00 95.06 95 ALA A O 1
ATOM 767 N N . LYS A 1 96 ? 16.843 -4.082 -18.419 1.00 95.25 96 LYS A N 1
ATOM 768 C CA . LYS A 1 96 ? 15.913 -4.930 -17.644 1.00 95.25 96 LYS A CA 1
ATOM 769 C C . LYS A 1 96 ? 14.504 -4.338 -17.610 1.00 95.25 96 LYS A C 1
ATOM 771 O O . LYS A 1 96 ? 13.533 -5.083 -17.744 1.00 95.25 96 LYS A O 1
ATOM 776 N N . PHE A 1 97 ? 14.377 -3.020 -17.449 1.00 95.88 97 PHE A N 1
ATOM 777 C CA . PHE A 1 97 ? 13.079 -2.340 -17.495 1.00 95.88 97 PHE A CA 1
ATOM 778 C C . PHE A 1 97 ? 12.465 -2.356 -18.897 1.00 95.88 97 PHE A C 1
ATOM 780 O O . PHE A 1 97 ? 11.276 -2.641 -19.026 1.00 95.88 97 PHE A O 1
ATOM 787 N N . LEU A 1 98 ? 13.267 -2.161 -19.943 1.00 95.75 98 LEU A N 1
ATOM 788 C CA . LEU A 1 98 ? 12.813 -2.259 -21.330 1.00 95.75 98 LEU A CA 1
ATOM 789 C C . LEU A 1 98 ? 12.334 -3.679 -21.673 1.00 95.75 98 LEU A C 1
ATOM 791 O O . LEU A 1 98 ? 11.253 -3.865 -22.228 1.00 95.75 98 LEU A O 1
ATOM 795 N N . SER A 1 99 ? 13.098 -4.698 -21.270 1.00 94.12 99 SER A N 1
ATOM 796 C CA . SER A 1 99 ? 12.695 -6.102 -21.397 1.00 94.12 99 SER A CA 1
ATOM 797 C C . SER A 1 99 ? 11.392 -6.380 -20.637 1.00 94.12 99 SER A C 1
ATOM 799 O O . SER A 1 99 ? 10.469 -6.989 -21.181 1.00 94.12 99 SER A O 1
ATOM 801 N N . ARG A 1 100 ? 11.249 -5.863 -19.408 1.00 93.81 100 ARG A N 1
ATOM 802 C CA . ARG A 1 100 ? 9.995 -5.963 -18.647 1.00 93.81 100 ARG A CA 1
ATOM 803 C C . ARG A 1 100 ? 8.820 -5.354 -19.417 1.00 93.81 100 ARG A C 1
ATOM 805 O O . ARG A 1 100 ? 7.769 -5.987 -19.477 1.00 93.81 100 ARG A O 1
ATOM 812 N N . ALA A 1 101 ? 9.013 -4.172 -19.997 1.00 94.75 101 ALA A N 1
ATOM 813 C CA . ALA A 1 101 ? 7.994 -3.441 -20.740 1.00 94.75 101 ALA A CA 1
ATOM 814 C C . ALA A 1 101 ? 7.472 -4.209 -21.964 1.00 94.75 101 ALA A C 1
ATOM 816 O O . ALA A 1 101 ? 6.316 -4.027 -22.328 1.00 94.75 101 ALA A O 1
ATOM 817 N N . ALA A 1 102 ? 8.295 -5.065 -22.580 1.00 94.12 102 ALA A N 1
ATOM 818 C CA . ALA A 1 102 ? 7.933 -5.811 -23.787 1.00 94.12 102 ALA A CA 1
ATOM 819 C C . ALA A 1 102 ? 7.501 -7.264 -23.539 1.00 94.12 102 ALA A C 1
ATOM 821 O O . ALA A 1 102 ? 6.654 -7.780 -24.266 1.00 94.12 102 ALA A O 1
ATOM 822 N N . PHE A 1 103 ? 8.067 -7.939 -22.534 1.00 93.50 103 PHE A N 1
ATOM 823 C CA . PHE A 1 103 ? 7.903 -9.391 -22.370 1.00 93.50 103 PHE A CA 1
ATOM 824 C C . PHE A 1 103 ? 7.119 -9.802 -21.122 1.00 93.50 103 PHE A C 1
ATOM 826 O O . PHE A 1 103 ? 6.643 -10.934 -21.044 1.00 93.50 103 PHE A O 1
ATOM 833 N N . ARG A 1 104 ? 6.963 -8.923 -20.122 1.00 93.44 104 ARG A N 1
ATOM 834 C CA . ARG A 1 104 ? 6.344 -9.301 -18.845 1.00 93.44 104 ARG A CA 1
ATOM 835 C C . ARG A 1 104 ? 4.963 -8.680 -18.684 1.00 93.44 104 ARG A C 1
ATOM 837 O O . ARG A 1 104 ? 4.825 -7.509 -18.360 1.00 93.44 104 ARG A O 1
ATOM 844 N N . CYS A 1 105 ? 3.927 -9.510 -18.771 1.00 91.44 105 CYS A N 1
ATOM 845 C CA . CYS A 1 105 ? 2.538 -9.088 -18.578 1.00 91.44 105 CYS A CA 1
ATOM 846 C C . CYS A 1 105 ? 2.129 -8.883 -17.103 1.00 91.44 105 CYS A C 1
ATOM 848 O O . CYS A 1 105 ? 0.969 -8.605 -16.828 1.00 91.44 105 CYS A O 1
ATOM 850 N N . THR A 1 106 ? 3.026 -9.030 -16.118 1.00 92.75 106 THR A N 1
ATOM 851 C CA . THR A 1 106 ? 2.689 -8.788 -14.700 1.00 92.75 106 THR A CA 1
ATOM 852 C C . THR A 1 106 ? 2.535 -7.279 -14.429 1.00 92.75 106 THR A C 1
ATOM 854 O O . THR A 1 106 ? 3.554 -6.580 -14.496 1.00 92.75 106 THR A O 1
ATOM 857 N N . PRO A 1 107 ? 1.332 -6.777 -14.068 1.00 86.38 107 PRO A N 1
ATOM 858 C CA . PRO A 1 107 ? 1.098 -5.353 -13.817 1.00 86.38 107 PRO A CA 1
ATOM 859 C C . PRO A 1 107 ? 2.036 -4.811 -12.739 1.00 86.38 107 PRO A C 1
ATOM 861 O O . PRO A 1 107 ? 2.125 -5.374 -11.649 1.00 86.38 107 PRO A O 1
ATOM 864 N N . PHE A 1 108 ? 2.783 -3.761 -13.071 1.00 85.44 108 PHE A N 1
ATOM 865 C CA . PHE A 1 108 ? 3.712 -3.079 -12.170 1.00 85.44 108 PHE A CA 1
ATOM 866 C C . PHE A 1 108 ? 4.049 -1.706 -12.742 1.00 85.44 108 PHE A C 1
ATOM 868 O O . PHE A 1 108 ? 4.489 -1.625 -13.895 1.00 85.44 108 PHE A O 1
ATOM 875 N N . GLY A 1 109 ? 3.852 -0.656 -11.943 1.00 87.19 109 GLY A N 1
ATOM 876 C CA . GLY A 1 109 ? 3.971 0.721 -12.416 1.00 87.19 109 GLY A CA 1
ATOM 877 C C . GLY A 1 109 ? 3.130 0.920 -13.677 1.00 87.19 109 GLY A C 1
ATOM 878 O O . GLY A 1 109 ? 1.953 0.563 -13.705 1.00 87.19 109 GLY A O 1
ATOM 879 N N . LEU A 1 110 ? 3.769 1.410 -14.739 1.00 92.44 110 LEU A N 1
ATOM 880 C CA . LEU A 1 110 ? 3.140 1.631 -16.046 1.00 92.44 110 LEU A CA 1
ATOM 881 C C . LEU A 1 110 ? 3.624 0.648 -17.134 1.00 92.44 110 LEU A C 1
ATOM 883 O O . LEU A 1 110 ? 3.330 0.839 -18.306 1.00 92.44 110 LEU A O 1
ATOM 887 N N . PHE A 1 111 ? 4.342 -0.426 -16.774 1.00 93.94 111 PHE A N 1
ATOM 888 C CA . PHE A 1 111 ? 4.958 -1.354 -17.743 1.00 93.94 111 PHE A CA 1
ATOM 889 C C . PHE A 1 111 ? 4.026 -2.431 -18.313 1.00 93.94 111 PHE A C 1
ATOM 891 O O . PHE A 1 111 ? 4.428 -3.183 -19.201 1.00 93.94 111 PHE A O 1
ATOM 898 N N . ALA A 1 112 ? 2.801 -2.536 -17.806 1.00 92.44 112 ALA A N 1
ATOM 899 C CA . ALA A 1 112 ? 1.790 -3.433 -18.342 1.00 92.44 112 ALA A CA 1
ATOM 900 C C . ALA A 1 112 ? 0.393 -2.876 -18.070 1.00 92.44 112 ALA A C 1
ATOM 902 O O . ALA A 1 112 ? 0.154 -2.204 -17.068 1.00 92.44 112 ALA A O 1
ATOM 903 N N . GLN A 1 113 ? -0.534 -3.204 -18.959 1.00 89.75 113 GLN A N 1
ATOM 904 C CA . GLN A 1 113 ? -1.932 -2.813 -18.893 1.00 89.75 113 GLN A CA 1
ATOM 905 C C . GLN A 1 113 ? -2.827 -4.016 -18.606 1.00 89.75 113 GLN A C 1
ATOM 907 O O . GLN A 1 113 ? -2.488 -5.170 -18.890 1.00 89.75 113 GLN A O 1
ATOM 912 N N . VAL A 1 114 ? -4.006 -3.719 -18.073 1.00 90.75 114 VAL A N 1
ATOM 913 C CA . VAL A 1 114 ? -5.039 -4.700 -17.761 1.00 90.75 114 VAL A CA 1
ATOM 914 C C . VAL A 1 114 ? -6.300 -4.348 -18.539 1.00 90.75 114 VAL A C 1
ATOM 916 O O . VAL A 1 114 ? -6.718 -3.192 -18.565 1.00 90.75 114 VAL A O 1
ATOM 919 N N . LYS A 1 115 ? -6.901 -5.346 -19.180 1.00 88.06 115 LYS A N 1
ATOM 920 C CA . LYS A 1 115 ? -8.141 -5.220 -19.946 1.00 88.06 115 LYS A CA 1
ATOM 921 C C . LYS A 1 115 ? -9.130 -6.285 -19.494 1.00 88.06 115 LYS A C 1
ATOM 923 O O . LYS A 1 115 ? -8.742 -7.404 -19.169 1.00 88.06 115 LYS A O 1
ATOM 928 N N . LEU A 1 116 ? -10.408 -5.929 -19.495 1.00 88.12 116 LEU A N 1
ATOM 929 C CA . LEU A 1 116 ? -11.496 -6.878 -19.311 1.00 88.12 116 LEU A CA 1
ATOM 930 C C . LEU A 1 116 ? -11.911 -7.411 -20.684 1.00 88.12 116 LEU A C 1
ATOM 932 O O . LEU A 1 116 ? -12.189 -6.624 -21.586 1.00 88.12 116 LEU A O 1
ATOM 936 N N . ALA A 1 117 ? -11.961 -8.727 -20.826 1.00 88.06 117 ALA A N 1
ATOM 937 C CA . ALA A 1 117 ? -12.558 -9.412 -21.962 1.00 88.06 117 ALA A CA 1
ATOM 938 C C . ALA A 1 117 ? -13.805 -10.158 -21.495 1.00 88.06 117 ALA A C 1
ATOM 940 O O . ALA A 1 117 ? -13.852 -10.604 -20.352 1.00 88.06 117 ALA A O 1
ATOM 941 N N . ARG A 1 118 ? -14.805 -10.296 -22.361 1.00 88.56 118 ARG A N 1
ATOM 942 C CA . ARG A 1 118 ? -16.010 -11.091 -22.094 1.00 88.56 118 ARG A CA 1
ATOM 943 C C . ARG A 1 118 ? -16.133 -12.177 -23.147 1.00 88.56 118 ARG A C 1
ATOM 945 O O . ARG A 1 118 ? -15.741 -11.951 -24.290 1.00 88.56 118 ARG A O 1
ATOM 952 N N . TYR A 1 119 ? -16.639 -13.337 -22.750 1.00 86.56 119 TYR A N 1
ATOM 953 C CA . TYR A 1 119 ? -16.941 -14.404 -23.695 1.00 86.56 119 TYR A CA 1
ATOM 954 C C . TYR A 1 119 ? -18.193 -14.029 -24.493 1.00 86.56 119 TYR A C 1
ATOM 956 O O . TYR A 1 119 ? -19.161 -13.514 -23.937 1.00 86.56 119 TYR A O 1
ATOM 964 N N . GLY A 1 120 ? -18.157 -14.270 -25.797 1.00 84.31 120 GLY A N 1
ATOM 965 C CA . GLY A 1 120 ? -19.273 -14.065 -26.710 1.00 84.31 120 GLY A CA 1
ATOM 966 C C . GLY A 1 120 ? -19.120 -14.973 -27.922 1.00 84.31 120 GLY A C 1
ATOM 967 O O . GLY A 1 120 ? -18.054 -15.558 -28.125 1.00 84.31 120 GLY A O 1
ATOM 968 N N . ASP A 1 121 ? -20.182 -15.095 -28.709 1.00 79.62 121 ASP A N 1
ATOM 969 C CA . ASP A 1 121 ? -20.176 -15.917 -29.916 1.00 79.62 121 ASP A CA 1
ATOM 970 C C . ASP A 1 121 ? -19.501 -15.152 -31.070 1.00 79.62 121 ASP A C 1
ATOM 972 O O . ASP A 1 121 ? -19.938 -14.059 -31.434 1.00 79.62 121 ASP A O 1
ATOM 976 N N . GLY A 1 122 ? -18.431 -15.716 -31.642 1.00 78.19 122 GLY A N 1
ATOM 977 C CA . GLY A 1 122 ? -17.725 -15.167 -32.809 1.00 78.19 122 GLY A CA 1
ATOM 978 C C . GLY A 1 122 ? -16.242 -14.851 -32.582 1.00 78.19 122 GLY A C 1
ATOM 979 O O . GLY A 1 122 ? -15.652 -15.209 -31.563 1.00 78.19 122 GLY A O 1
ATOM 980 N N . ASP A 1 123 ? -15.629 -14.195 -33.571 1.00 78.88 123 ASP A N 1
ATOM 981 C CA . ASP A 1 123 ? -14.212 -13.820 -33.537 1.00 78.88 123 ASP A CA 1
ATOM 982 C C . ASP A 1 123 ? -13.917 -12.728 -32.503 1.00 78.88 123 ASP A C 1
ATOM 984 O O . ASP A 1 123 ? -14.767 -11.894 -32.178 1.00 78.88 123 ASP A O 1
ATOM 988 N N . VAL A 1 124 ? -12.666 -12.691 -32.030 1.00 78.31 124 VAL A N 1
ATOM 989 C CA . VAL A 1 124 ? -12.177 -11.679 -31.087 1.00 78.31 124 VAL A CA 1
ATOM 990 C C . VAL A 1 124 ? -12.370 -10.279 -31.670 1.00 78.31 124 VAL A C 1
ATOM 992 O O . VAL A 1 124 ? -11.620 -9.835 -32.537 1.00 78.31 124 VAL A O 1
ATOM 995 N N . GLN A 1 125 ? -13.347 -9.548 -31.140 1.00 73.75 125 GLN A N 1
ATOM 996 C CA . GLN A 1 125 ? -13.543 -8.142 -31.464 1.00 73.75 125 GLN A CA 1
ATOM 997 C C . GLN A 1 125 ? -12.626 -7.297 -30.580 1.00 73.75 125 GLN A C 1
ATOM 999 O O . GLN A 1 125 ? -12.885 -7.100 -29.389 1.00 73.75 125 GLN A O 1
ATOM 1004 N N . SER A 1 126 ? -11.546 -6.762 -31.150 1.00 67.19 126 SER A N 1
ATOM 1005 C CA . SER A 1 126 ? -10.850 -5.652 -30.509 1.00 67.19 126 SER A CA 1
ATOM 1006 C C . SER A 1 126 ? -11.745 -4.420 -30.627 1.00 67.19 126 SER A C 1
ATOM 1008 O O . SER A 1 126 ? -11.776 -3.771 -31.672 1.00 67.19 126 SER A O 1
ATOM 1010 N N . GLY A 1 127 ? -12.499 -4.098 -29.572 1.00 63.31 127 GLY A N 1
ATOM 1011 C CA . GLY A 1 127 ? -13.143 -2.787 -29.480 1.00 63.31 127 GLY A CA 1
ATOM 1012 C C . GLY A 1 127 ? -12.110 -1.678 -29.721 1.00 63.31 127 GLY A C 1
ATOM 1013 O O . GLY A 1 127 ? -10.919 -1.896 -29.476 1.00 63.31 127 GLY A O 1
ATOM 1014 N N . ALA A 1 128 ? -12.553 -0.512 -30.210 1.00 60.75 128 ALA A N 1
ATOM 1015 C CA . ALA A 1 128 ? -11.682 0.647 -30.419 1.00 60.75 128 ALA A CA 1
ATOM 1016 C C . ALA A 1 128 ? -10.741 0.799 -29.220 1.00 60.75 128 ALA A C 1
ATOM 1018 O O . ALA A 1 128 ? -11.232 0.816 -28.090 1.00 60.75 128 ALA A O 1
ATOM 1019 N N . THR A 1 129 ? -9.421 0.824 -29.458 1.00 58.41 129 THR A N 1
ATOM 1020 C CA . THR A 1 129 ? -8.404 0.832 -28.399 1.00 58.41 129 THR A CA 1
ATOM 1021 C C . THR A 1 129 ? -8.762 1.925 -27.398 1.00 58.41 129 THR A C 1
ATOM 1023 O O . THR A 1 129 ? -8.611 3.104 -27.728 1.00 58.41 129 THR A O 1
ATOM 1026 N N . PRO A 1 130 ? -9.280 1.582 -26.204 1.00 59.25 130 PRO A N 1
ATOM 1027 C CA . PRO A 1 130 ? -9.663 2.603 -25.251 1.00 59.25 130 PRO A CA 1
ATOM 1028 C C . PRO A 1 130 ? -8.396 3.362 -24.878 1.00 59.25 130 PRO A C 1
ATOM 1030 O O . PRO A 1 130 ? -7.326 2.752 -24.760 1.00 59.25 130 PRO A O 1
ATOM 1033 N N . SER A 1 131 ? -8.499 4.675 -24.680 1.00 72.94 131 SER A N 1
ATOM 1034 C CA . SER A 1 131 ? -7.3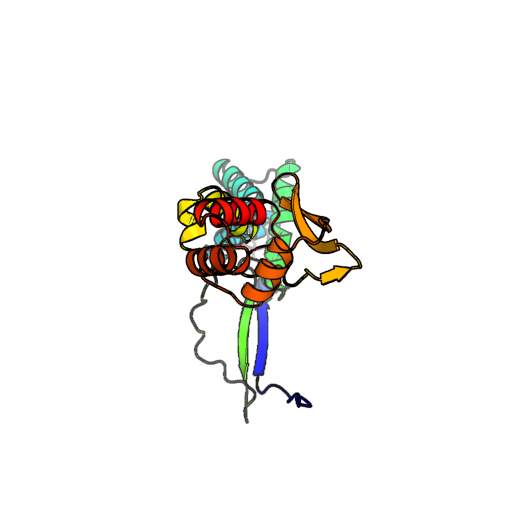95 5.433 -24.103 1.00 72.94 131 SER A CA 1
ATOM 1035 C C . SER A 1 131 ? -6.959 4.764 -22.795 1.00 72.94 131 SER A C 1
ATOM 1037 O O . SER A 1 131 ? -7.788 4.333 -21.984 1.00 72.94 131 SER A O 1
ATOM 1039 N N . ILE A 1 132 ? -5.646 4.610 -22.611 1.00 77.56 132 ILE A N 1
ATOM 1040 C CA . ILE A 1 132 ? -5.091 4.007 -21.398 1.00 77.56 132 ILE A CA 1
ATOM 1041 C C . ILE A 1 132 ? -5.553 4.853 -20.208 1.00 77.56 132 ILE A C 1
ATOM 1043 O O . ILE A 1 132 ? -5.222 6.035 -20.107 1.00 77.56 132 ILE A O 1
ATOM 1047 N N . ARG A 1 133 ? -6.327 4.249 -19.300 1.00 86.62 133 ARG A N 1
ATOM 1048 C CA . ARG A 1 133 ? -6.727 4.882 -18.038 1.00 86.62 133 ARG A CA 1
ATOM 1049 C C . ARG A 1 133 ? -5.729 4.517 -16.950 1.00 86.62 133 ARG A C 1
ATOM 1051 O O . ARG A 1 133 ? -5.419 3.342 -16.764 1.00 86.62 133 ARG A O 1
ATOM 1058 N N . ARG A 1 134 ? -5.256 5.524 -16.217 1.00 86.88 134 ARG A N 1
ATOM 1059 C CA . ARG A 1 134 ? -4.352 5.347 -15.077 1.00 86.88 134 ARG A CA 1
ATOM 1060 C C . ARG A 1 134 ? -5.176 5.160 -13.801 1.00 86.88 134 ARG A C 1
ATOM 1062 O O . ARG A 1 134 ? -6.027 5.989 -13.495 1.00 86.88 134 ARG A O 1
ATOM 1069 N N . GLY A 1 135 ? -4.922 4.078 -13.068 1.00 88.62 135 GLY A N 1
ATOM 1070 C CA . GLY A 1 135 ? -5.394 3.911 -11.693 1.00 88.62 135 GLY A CA 1
ATOM 1071 C C . GLY A 1 135 ? -4.315 4.411 -10.744 1.00 88.62 135 GLY A C 1
ATOM 1072 O O . GLY A 1 135 ? -3.333 3.706 -10.527 1.00 88.62 135 GLY A O 1
ATOM 1073 N N . ILE A 1 136 ? -4.464 5.635 -10.243 1.00 89.25 136 ILE A N 1
ATOM 1074 C CA . ILE A 1 136 ? -3.486 6.272 -9.357 1.00 89.25 136 ILE A CA 1
ATOM 1075 C C . ILE A 1 136 ? -4.038 6.217 -7.938 1.00 89.25 136 ILE A C 1
ATOM 1077 O O . ILE A 1 136 ? -5.138 6.700 -7.682 1.00 89.25 136 ILE A O 1
ATOM 1081 N N . PHE A 1 137 ? -3.261 5.632 -7.035 1.00 89.25 137 PHE A N 1
ATOM 1082 C CA . PHE A 1 137 ? -3.582 5.529 -5.618 1.00 89.25 137 PHE A CA 1
ATOM 1083 C C . PHE A 1 137 ? -2.426 6.099 -4.808 1.00 89.25 137 PHE A C 1
ATOM 1085 O O . PHE A 1 137 ? -1.272 6.051 -5.244 1.00 89.25 137 PHE A O 1
ATOM 1092 N N . LEU A 1 138 ? -2.740 6.641 -3.635 1.00 89.50 138 LEU A N 1
ATOM 1093 C CA . LEU A 1 138 ? -1.717 7.003 -2.667 1.00 89.50 138 LEU A CA 1
ATOM 1094 C C . LEU A 1 138 ? -0.989 5.731 -2.210 1.00 89.50 138 LEU A C 1
ATOM 1096 O O . LEU A 1 138 ? -1.592 4.661 -2.123 1.00 89.50 138 LEU A O 1
ATOM 1100 N N . ASP A 1 139 ? 0.307 5.842 -1.919 1.00 87.56 139 ASP A N 1
ATOM 1101 C CA . ASP A 1 139 ? 1.033 4.757 -1.264 1.00 87.56 139 ASP A CA 1
ATOM 1102 C C . ASP A 1 139 ? 0.326 4.398 0.051 1.00 87.56 139 ASP A C 1
ATOM 1104 O O . ASP A 1 139 ? 0.090 5.268 0.893 1.00 87.56 139 ASP A O 1
ATOM 1108 N N . SER A 1 140 ? -0.008 3.122 0.237 1.00 85.75 140 SER A N 1
ATOM 1109 C CA . SER A 1 140 ? -0.786 2.672 1.396 1.00 85.75 140 SER A CA 1
ATOM 1110 C C . SER A 1 140 ? -0.052 2.884 2.725 1.00 85.75 140 SER A C 1
ATOM 1112 O O . SER A 1 140 ? -0.685 3.027 3.771 1.00 85.75 140 SER A O 1
ATOM 1114 N N . GLY A 1 141 ? 1.283 2.947 2.708 1.00 83.81 141 GLY A N 1
ATOM 1115 C CA . GLY A 1 141 ? 2.088 3.331 3.863 1.00 83.81 141 GLY A CA 1
ATOM 1116 C C . GLY A 1 141 ? 2.000 4.826 4.173 1.00 83.81 141 GLY A C 1
ATOM 1117 O O . GLY A 1 141 ? 1.965 5.208 5.342 1.00 83.81 141 GLY A O 1
ATOM 1118 N N . ILE A 1 142 ? 1.949 5.695 3.160 1.00 87.62 142 ILE A N 1
ATOM 1119 C CA . ILE A 1 142 ? 1.654 7.126 3.346 1.00 87.62 142 ILE A CA 1
ATOM 1120 C C . ILE A 1 142 ? 0.231 7.311 3.877 1.00 87.62 142 ILE A C 1
ATOM 1122 O O . ILE A 1 142 ? 0.063 8.009 4.873 1.00 87.62 142 ILE A O 1
ATOM 1126 N N . GLU A 1 143 ? -0.764 6.670 3.263 1.00 88.19 143 GLU A N 1
ATOM 1127 C CA . GLU A 1 143 ? -2.168 6.747 3.688 1.00 88.19 143 GLU A CA 1
ATOM 1128 C C . GLU A 1 143 ? -2.334 6.361 5.163 1.00 88.19 143 GLU A C 1
ATOM 1130 O O . GLU A 1 143 ? -2.866 7.145 5.948 1.00 88.19 143 GLU A O 1
ATOM 1135 N N . ALA A 1 144 ? -1.793 5.208 5.568 1.00 83.56 144 ALA A N 1
ATOM 1136 C CA . ALA A 1 144 ? -1.853 4.752 6.954 1.00 83.56 144 ALA A CA 1
ATOM 1137 C C . ALA A 1 144 ? -1.230 5.761 7.933 1.00 83.56 144 ALA A C 1
ATOM 1139 O O . ALA A 1 144 ? -1.839 6.079 8.949 1.00 83.56 144 ALA A O 1
ATOM 1140 N N . ARG A 1 145 ? -0.063 6.333 7.605 1.00 85.06 145 ARG A N 1
ATOM 1141 C CA . ARG A 1 145 ? 0.598 7.338 8.458 1.00 85.06 145 ARG A CA 1
ATOM 1142 C C . ARG A 1 145 ? -0.187 8.641 8.562 1.00 85.06 145 ARG A C 1
ATOM 1144 O O . ARG A 1 145 ? -0.174 9.272 9.615 1.00 85.06 145 ARG A O 1
ATOM 1151 N N . LEU A 1 146 ? -0.852 9.065 7.486 1.00 89.69 146 LEU A N 1
ATOM 1152 C CA . LEU A 1 146 ? -1.724 10.241 7.525 1.00 89.69 146 LEU A CA 1
ATOM 1153 C C . LEU A 1 146 ? -2.908 10.004 8.462 1.00 89.69 146 LEU A C 1
ATOM 1155 O O . LEU A 1 146 ? -3.226 10.883 9.262 1.00 89.69 146 LEU A O 1
ATOM 1159 N N . VAL A 1 147 ? -3.517 8.817 8.396 1.00 87.56 147 VAL A N 1
ATOM 1160 C CA . VAL A 1 147 ? -4.602 8.424 9.302 1.00 87.56 147 VAL A CA 1
ATOM 1161 C C . VAL A 1 147 ? -4.100 8.365 10.745 1.00 87.56 147 VAL A C 1
ATOM 1163 O O . VAL A 1 147 ? -4.678 9.031 11.597 1.00 87.56 147 VAL A O 1
ATOM 1166 N N . GLU A 1 148 ? -2.996 7.671 11.026 1.00 85.06 148 GLU A N 1
ATOM 1167 C CA . GLU A 1 148 ? -2.392 7.601 12.369 1.00 85.06 148 GLU A CA 1
ATOM 1168 C C . GLU A 1 148 ? -2.109 8.998 12.942 1.00 85.06 148 GLU A C 1
ATOM 1170 O O . GLU A 1 148 ? -2.463 9.294 14.086 1.00 85.06 148 GLU A O 1
ATOM 1175 N N . GLN A 1 149 ? -1.537 9.891 12.128 1.00 88.44 149 GLN A N 1
ATOM 1176 C CA . GLN A 1 149 ? -1.252 11.263 12.535 1.00 88.44 149 GLN A CA 1
ATOM 1177 C C . GLN A 1 149 ? -2.536 12.058 12.792 1.00 88.44 149 GLN A C 1
ATOM 1179 O O . GLN A 1 149 ? -2.623 12.771 13.794 1.00 88.44 149 GLN A O 1
ATOM 1184 N N . ALA A 1 150 ? -3.551 11.934 11.934 1.00 90.06 150 ALA A N 1
ATOM 1185 C CA . ALA A 1 150 ? -4.849 12.582 12.127 1.00 90.06 150 ALA A CA 1
ATOM 1186 C C . ALA A 1 150 ? -5.534 12.091 13.411 1.00 90.06 150 ALA A C 1
ATOM 1188 O O . ALA A 1 150 ? -6.061 12.889 14.190 1.00 90.06 150 ALA A O 1
ATOM 1189 N N . LEU A 1 151 ? -5.431 10.792 13.692 1.00 89.19 151 LEU A N 1
ATOM 1190 C CA . LEU A 1 151 ? -5.912 10.177 14.918 1.00 89.19 151 LEU A CA 1
ATOM 1191 C C . LEU A 1 151 ? -5.105 10.599 16.153 1.00 89.19 151 LEU A C 1
ATOM 1193 O O . LEU A 1 151 ? -5.471 10.202 17.244 1.00 89.19 151 LEU A O 1
ATOM 1197 N N . THR A 1 152 ? -4.065 11.429 16.096 1.00 89.44 152 THR A N 1
ATOM 1198 C CA . THR A 1 152 ? -3.514 12.034 17.332 1.00 89.44 152 THR A CA 1
ATOM 1199 C C . THR A 1 152 ? -4.419 13.139 17.895 1.00 89.44 152 THR A C 1
ATOM 1201 O O . THR A 1 152 ? -4.377 13.430 19.092 1.00 89.44 152 THR A O 1
ATOM 1204 N N . ASN A 1 153 ? -5.288 13.719 17.061 1.00 92.81 153 ASN A N 1
ATOM 1205 C CA . ASN A 1 153 ? -6.215 14.779 17.438 1.00 92.81 153 ASN A CA 1
ATOM 1206 C C . ASN A 1 153 ? -7.548 14.194 17.937 1.00 92.81 153 ASN A C 1
ATOM 1208 O O . ASN A 1 153 ? -8.328 13.632 17.167 1.00 92.81 153 ASN A O 1
ATOM 1212 N N . HIS A 1 154 ? -7.841 14.373 19.227 1.00 93.25 154 HIS A N 1
ATOM 1213 C CA . HIS A 1 154 ? -9.082 13.887 19.837 1.00 93.25 154 HIS A CA 1
ATOM 1214 C C . HIS A 1 154 ? -10.343 14.463 19.174 1.00 93.25 154 HIS A C 1
ATOM 1216 O O . HIS A 1 154 ? -11.302 13.726 18.970 1.00 93.25 154 HIS A O 1
ATOM 1222 N N . SER A 1 155 ? -10.339 15.729 18.751 1.00 94.31 155 SER A N 1
ATOM 1223 C CA . SER A 1 155 ? -11.495 16.337 18.082 1.00 94.31 155 SER A CA 1
ATOM 1224 C C . SER A 1 155 ? -11.808 15.685 16.734 1.00 94.31 155 SER A C 1
ATOM 1226 O O . SER A 1 155 ? -12.967 15.670 16.328 1.00 94.31 155 SER A O 1
ATOM 1228 N N . LEU A 1 156 ? -10.798 15.143 16.040 1.00 92.88 156 LEU A N 1
ATOM 1229 C CA . LEU A 1 156 ? -11.012 14.360 1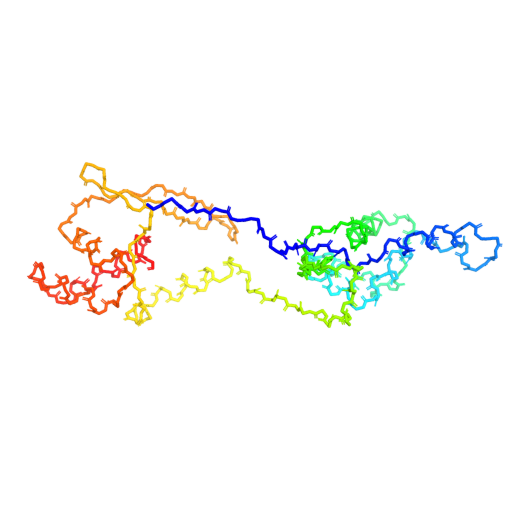4.819 1.00 92.88 156 LEU A CA 1
ATOM 1230 C C . LEU A 1 156 ? -11.554 12.970 15.152 1.00 92.88 156 LEU A C 1
ATOM 1232 O O . LEU A 1 156 ? -12.528 12.548 14.540 1.00 92.88 156 LEU A O 1
ATOM 1236 N N . ARG A 1 157 ? -11.002 12.293 16.168 1.00 92.94 157 ARG A N 1
ATOM 1237 C CA . ARG A 1 157 ? -11.515 10.991 16.638 1.00 92.94 157 ARG A CA 1
ATOM 1238 C C . ARG A 1 157 ? -13.006 11.029 16.969 1.00 92.94 157 ARG A C 1
ATOM 1240 O O . ARG A 1 157 ? -13.726 10.090 16.644 1.00 92.94 157 ARG A O 1
ATOM 1247 N N . GLU A 1 158 ? -13.459 12.109 17.602 1.00 95.00 158 GLU A N 1
ATOM 1248 C CA . GLU A 1 158 ? -14.857 12.281 18.018 1.00 95.00 158 GLU A CA 1
ATOM 1249 C C . GLU A 1 158 ? -15.839 12.423 16.841 1.00 95.00 158 GLU A C 1
ATOM 1251 O O . GLU A 1 158 ? -17.035 12.224 17.033 1.00 95.00 158 GLU A O 1
ATOM 1256 N N . GLN A 1 159 ? -15.350 12.716 15.630 1.00 95.00 159 GLN A N 1
ATOM 1257 C CA . GLN A 1 159 ? -16.154 12.829 14.403 1.00 95.00 159 GLN A CA 1
ATOM 1258 C C . GLN A 1 159 ? -16.207 11.526 13.590 1.00 95.00 159 GLN A C 1
ATOM 1260 O O . GLN A 1 159 ? -16.900 11.465 12.576 1.00 95.00 159 GLN A O 1
ATOM 1265 N N . LEU A 1 160 ? -15.456 10.500 13.998 1.00 93.75 160 LEU A N 1
ATOM 1266 C CA . LEU A 1 160 ? -15.334 9.245 13.263 1.00 93.75 160 LEU A CA 1
ATOM 1267 C C . LEU A 1 160 ? -16.267 8.158 13.805 1.00 93.75 160 LEU A C 1
ATOM 1269 O O . LEU A 1 160 ? -16.758 8.201 14.940 1.00 93.75 160 LEU A O 1
ATOM 1273 N N . MET A 1 161 ? -16.470 7.155 12.955 1.00 95.00 161 MET A N 1
ATOM 1274 C CA . MET A 1 161 ? -17.097 5.891 13.311 1.00 95.00 161 MET A CA 1
ATOM 1275 C C . MET A 1 161 ? -16.019 4.920 13.777 1.00 95.00 161 MET A C 1
ATOM 1277 O O . MET A 1 161 ? -14.971 4.836 13.147 1.00 95.00 161 MET A O 1
ATOM 1281 N N . TRP A 1 162 ? -16.306 4.171 14.835 1.00 94.31 162 TRP A N 1
ATOM 1282 C CA . TRP A 1 162 ? -15.374 3.233 15.443 1.00 94.31 162 TRP A CA 1
ATOM 1283 C C . TRP A 1 162 ? -15.982 1.841 15.529 1.00 94.31 162 TRP A C 1
ATOM 1285 O O . TRP A 1 162 ? -17.165 1.682 15.845 1.00 94.31 162 TRP A O 1
ATOM 1295 N N . GLN A 1 163 ? -15.158 0.832 15.291 1.00 94.62 163 GLN A N 1
ATOM 1296 C CA . GLN A 1 163 ? -15.475 -0.580 15.484 1.00 94.62 163 GLN A CA 1
ATOM 1297 C C . GLN A 1 163 ? -14.326 -1.289 16.202 1.00 94.62 163 GLN A C 1
ATOM 1299 O O . GLN A 1 163 ? -13.185 -0.832 16.188 1.00 94.62 163 GLN A O 1
ATOM 1304 N N . ILE A 1 164 ? -14.622 -2.403 16.868 1.00 93.88 164 ILE A N 1
ATOM 1305 C CA . ILE A 1 164 ? -13.596 -3.218 17.521 1.00 93.88 164 ILE A CA 1
ATOM 1306 C C . ILE A 1 164 ? -12.828 -4.047 16.494 1.00 93.88 164 ILE A C 1
ATOM 1308 O O . ILE A 1 164 ? -13.443 -4.589 15.576 1.00 93.88 164 ILE A O 1
ATOM 1312 N N . SER A 1 165 ? -11.508 -4.183 16.681 1.00 91.62 165 SER A N 1
ATOM 1313 C CA . SER A 1 165 ? -10.608 -5.010 15.864 1.00 91.62 165 SER A CA 1
ATOM 1314 C C . SER A 1 165 ? -11.263 -6.339 15.497 1.00 91.62 165 SER A C 1
ATOM 1316 O O . SER A 1 165 ? -11.673 -7.102 16.371 1.00 91.62 165 SER A O 1
ATOM 1318 N N . THR A 1 166 ? -11.316 -6.662 14.202 1.00 91.50 166 THR A N 1
ATOM 1319 C CA . THR A 1 166 ? -11.869 -7.944 13.725 1.00 91.50 166 THR A CA 1
ATOM 1320 C C . THR A 1 166 ? -11.024 -9.140 14.156 1.00 91.50 166 THR A C 1
ATOM 1322 O O . THR A 1 166 ? -11.449 -10.283 14.016 1.00 91.50 166 THR A O 1
ATOM 1325 N N . THR A 1 167 ? -9.815 -8.887 14.660 1.00 92.81 167 THR A N 1
ATOM 1326 C CA . THR A 1 167 ? -8.935 -9.904 15.239 1.00 92.81 167 THR A CA 1
ATOM 1327 C C . THR A 1 167 ? -9.136 -10.070 16.744 1.00 92.81 167 THR A C 1
ATOM 1329 O O . THR A 1 167 ? -8.475 -10.918 17.331 1.00 92.81 167 THR A O 1
ATOM 1332 N N . ALA A 1 168 ? -10.018 -9.285 17.377 1.00 92.62 168 ALA A N 1
ATOM 1333 C CA . ALA A 1 168 ? -10.247 -9.339 18.814 1.00 92.62 168 ALA A CA 1
ATOM 1334 C C . ALA A 1 168 ? -11.147 -10.512 19.220 1.00 92.62 168 ALA A C 1
ATOM 1336 O O . ALA A 1 168 ? -12.286 -10.643 18.765 1.00 92.62 168 ALA A O 1
ATOM 1337 N N . PHE A 1 169 ? -10.669 -11.333 20.151 1.00 91.69 169 PHE A N 1
ATOM 1338 C CA . PHE A 1 169 ? -11.423 -12.430 20.755 1.00 91.69 169 PHE A CA 1
ATOM 1339 C C . PHE A 1 169 ? -11.132 -12.536 22.253 1.00 91.69 169 PHE A C 1
ATOM 1341 O O . PHE A 1 169 ? -10.123 -12.044 22.746 1.00 91.69 169 PHE A O 1
ATOM 1348 N N . VAL A 1 170 ? -12.051 -13.152 23.000 1.00 91.56 170 VAL A N 1
ATOM 1349 C CA . VAL A 1 170 ? -11.884 -13.359 24.445 1.00 91.56 170 VAL A CA 1
ATOM 1350 C C . VAL A 1 170 ? -11.201 -14.694 24.704 1.00 91.56 170 VAL A C 1
ATOM 1352 O O . VAL A 1 170 ? -11.629 -15.720 24.176 1.00 91.56 170 VAL A O 1
ATOM 1355 N N . VAL A 1 171 ? -10.185 -14.672 25.565 1.00 91.75 171 VAL A N 1
ATOM 1356 C CA . VAL A 1 171 ? -9.468 -15.844 26.072 1.00 91.75 171 VAL A CA 1
ATOM 1357 C C . VAL A 1 171 ? -9.395 -15.753 27.591 1.00 91.75 171 VAL A C 1
ATOM 1359 O O . VAL A 1 171 ? -8.642 -14.957 28.151 1.00 91.75 171 VAL A O 1
ATOM 1362 N N . GLY A 1 172 ? -10.193 -16.568 28.284 1.00 91.00 172 GLY A N 1
ATOM 1363 C CA . GLY A 1 172 ? -10.270 -16.539 29.745 1.00 91.00 172 GLY A CA 1
ATOM 1364 C C . GLY A 1 172 ? -10.670 -15.152 30.259 1.00 91.00 172 GLY A C 1
ATOM 1365 O O . GLY A 1 172 ? -11.779 -14.693 30.003 1.00 91.00 172 GLY A O 1
ATOM 1366 N N . GLN A 1 173 ? -9.757 -14.493 30.974 1.00 93.75 173 GLN A N 1
ATOM 1367 C CA . GLN A 1 173 ? -9.948 -13.147 31.530 1.00 93.75 173 GLN A CA 1
ATOM 1368 C C . GLN A 1 173 ? -9.327 -12.035 30.669 1.00 93.75 173 GLN A C 1
ATOM 1370 O O . GLN A 1 173 ? -9.174 -10.913 31.147 1.00 93.75 173 GLN A O 1
ATOM 1375 N N . HIS A 1 174 ? -8.975 -12.319 29.414 1.00 94.31 174 HIS A N 1
ATOM 1376 C CA . HIS A 1 174 ? -8.337 -11.362 28.511 1.00 94.31 174 HIS A CA 1
ATOM 1377 C C . HIS A 1 174 ? -9.114 -11.203 27.199 1.00 94.31 174 HIS A C 1
ATOM 1379 O O . HIS A 1 174 ? -9.807 -12.119 26.752 1.00 94.31 174 HIS A O 1
ATOM 1385 N N . ILE A 1 175 ? -8.994 -10.030 26.579 1.00 93.56 175 ILE A N 1
ATOM 1386 C CA . ILE A 1 175 ? -9.273 -9.806 25.160 1.00 93.56 175 ILE A CA 1
ATOM 1387 C C . ILE A 1 175 ? -7.927 -9.779 24.448 1.00 93.56 175 ILE A C 1
ATOM 1389 O O . ILE A 1 175 ? -7.108 -8.900 24.722 1.00 93.56 175 ILE A O 1
ATOM 1393 N N . SER A 1 176 ? -7.724 -10.720 23.535 1.00 92.75 176 SER A N 1
ATOM 1394 C CA . SER A 1 176 ? -6.527 -10.812 22.706 1.00 92.75 176 SER A CA 1
ATOM 1395 C C . SER A 1 176 ? -6.849 -10.337 21.292 1.00 92.75 176 SER A C 1
ATOM 1397 O O . SER A 1 176 ? -7.908 -10.665 20.756 1.00 92.75 176 SER A O 1
ATOM 1399 N N . TYR A 1 177 ? -5.956 -9.564 20.683 1.00 93.38 177 TYR A N 1
ATOM 1400 C CA . TYR A 1 177 ? -6.062 -9.112 19.292 1.00 93.38 177 TYR A CA 1
ATOM 1401 C C . TYR A 1 177 ? -4.676 -8.939 18.674 1.00 93.38 177 TYR A C 1
ATOM 1403 O O . TYR A 1 177 ? -3.655 -8.958 19.368 1.00 93.38 177 TYR A O 1
ATOM 1411 N N . VAL A 1 178 ? -4.636 -8.800 17.352 1.00 91.31 178 VAL A N 1
ATOM 1412 C CA . VAL A 1 178 ? -3.407 -8.521 16.614 1.00 91.31 178 VAL A CA 1
ATOM 1413 C C . VAL A 1 178 ? -3.350 -7.035 16.306 1.00 91.31 178 VAL A C 1
ATOM 1415 O O . VAL A 1 178 ? -4.239 -6.488 15.656 1.00 91.31 178 VAL A O 1
ATOM 1418 N N . ASP A 1 179 ? -2.271 -6.418 16.759 1.00 87.69 179 ASP A N 1
ATOM 1419 C CA . ASP A 1 179 ? -1.907 -5.036 16.486 1.00 87.69 179 ASP A CA 1
ATOM 1420 C C . ASP A 1 179 ? -0.666 -4.998 15.577 1.00 87.69 179 ASP A C 1
ATOM 1422 O O . ASP A 1 179 ? 0.044 -6.003 15.421 1.00 87.69 179 ASP A O 1
ATOM 1426 N N . TRP A 1 180 ? -0.373 -3.846 14.984 1.00 82.38 180 TRP A N 1
ATOM 1427 C CA . TRP A 1 180 ? 0.860 -3.606 14.250 1.00 82.38 180 TRP A CA 1
ATOM 1428 C C . TRP A 1 180 ? 1.554 -2.323 14.691 1.00 82.38 180 TRP A C 1
ATOM 1430 O O . TRP A 1 180 ? 0.952 -1.374 15.165 1.00 82.38 180 TRP A O 1
ATOM 1440 N N . VAL A 1 181 ? 2.862 -2.271 14.478 1.00 76.56 181 VAL A N 1
ATOM 1441 C CA . VAL A 1 181 ? 3.641 -1.037 14.591 1.00 76.56 181 VAL A CA 1
ATOM 1442 C C . VAL A 1 181 ? 4.590 -0.926 13.408 1.00 76.56 181 VAL A C 1
ATOM 1444 O O . VAL A 1 181 ? 5.162 -1.921 12.955 1.00 76.56 181 VAL A O 1
ATOM 1447 N N . TYR A 1 182 ? 4.778 0.286 12.894 1.00 71.00 182 TYR A N 1
ATOM 1448 C CA . TYR A 1 182 ? 5.781 0.544 11.867 1.00 71.00 182 TYR A CA 1
ATOM 1449 C C . TYR A 1 182 ? 7.182 0.581 12.489 1.00 71.00 182 TYR A C 1
ATOM 1451 O O . TYR A 1 182 ? 7.516 1.487 13.252 1.00 71.00 182 TYR A O 1
ATOM 1459 N N . GLN A 1 183 ? 8.044 -0.366 12.118 1.00 63.78 183 GLN A N 1
ATOM 1460 C CA . GLN A 1 183 ? 9.483 -0.230 12.330 1.00 63.78 183 GLN A CA 1
ATOM 1461 C C . GLN A 1 183 ? 10.104 0.520 11.150 1.00 63.78 183 GLN A C 1
ATOM 1463 O O . GLN A 1 183 ? 9.853 0.173 9.996 1.00 63.78 183 GLN A O 1
ATOM 1468 N N . ARG A 1 184 ? 10.935 1.534 11.450 1.00 56.84 184 ARG A N 1
ATOM 1469 C CA . ARG A 1 184 ? 11.796 2.265 10.495 1.00 56.84 184 ARG A CA 1
ATOM 1470 C C . ARG A 1 184 ? 11.152 2.435 9.106 1.00 56.84 184 ARG A C 1
ATOM 1472 O O . ARG A 1 184 ? 11.535 1.779 8.148 1.00 56.84 184 ARG A O 1
ATOM 1479 N N . LEU A 1 185 ? 10.174 3.337 9.024 1.00 60.69 185 LEU A N 1
ATOM 1480 C CA . LEU A 1 185 ? 9.581 3.908 7.801 1.00 60.69 185 LEU A CA 1
ATOM 1481 C C . LEU A 1 185 ? 8.941 2.970 6.751 1.00 60.69 185 LEU A C 1
ATOM 1483 O O . LEU A 1 185 ? 8.334 3.521 5.829 1.00 60.69 185 LEU A O 1
ATOM 1487 N N . SER A 1 186 ? 8.978 1.634 6.859 1.00 62.09 186 SER A N 1
ATOM 1488 C CA . SER A 1 186 ? 8.342 0.783 5.828 1.00 62.09 186 SER A CA 1
ATOM 1489 C C . SER A 1 186 ? 7.828 -0.601 6.240 1.00 62.09 186 SER A C 1
ATOM 1491 O O . SER A 1 186 ? 6.972 -1.131 5.532 1.00 62.09 186 SER A O 1
ATOM 1493 N N . HIS A 1 187 ? 8.269 -1.203 7.350 1.00 68.44 187 HIS A N 1
ATOM 1494 C CA . HIS A 1 187 ? 7.851 -2.569 7.698 1.00 68.44 187 HIS A CA 1
ATOM 1495 C C . HIS A 1 187 ? 6.900 -2.596 8.897 1.00 68.44 187 HIS A C 1
ATOM 1497 O O . HIS A 1 187 ? 7.232 -2.105 9.976 1.00 68.44 187 HIS A O 1
ATOM 1503 N N . ARG A 1 188 ? 5.717 -3.201 8.713 1.00 78.19 188 ARG A N 1
ATOM 1504 C CA . ARG A 1 188 ? 4.781 -3.498 9.805 1.00 78.19 188 ARG A CA 1
ATOM 1505 C C . ARG A 1 188 ? 5.280 -4.708 10.585 1.00 78.19 188 ARG A C 1
ATOM 1507 O O . ARG A 1 188 ? 5.423 -5.791 10.019 1.00 78.19 188 ARG A O 1
ATOM 1514 N N . GLN A 1 189 ? 5.511 -4.529 11.877 1.00 83.50 189 GLN A N 1
ATOM 1515 C CA . GLN A 1 189 ? 5.694 -5.627 12.811 1.00 83.50 189 GLN A CA 1
ATOM 1516 C C . GLN A 1 189 ? 4.367 -5.888 13.514 1.00 83.50 189 GLN A C 1
ATOM 1518 O O . GLN A 1 189 ? 3.824 -4.997 14.160 1.00 83.50 189 GLN A O 1
ATOM 1523 N N . TYR A 1 190 ? 3.870 -7.114 13.394 1.00 87.94 190 TYR A N 1
ATOM 1524 C CA . TYR A 1 190 ? 2.662 -7.548 14.082 1.00 87.94 190 TYR A CA 1
ATOM 1525 C C . TYR A 1 190 ? 3.000 -8.009 15.497 1.00 87.94 190 TYR A C 1
ATOM 1527 O O . TYR A 1 190 ? 4.023 -8.667 15.714 1.00 87.94 190 TYR A O 1
ATOM 1535 N N . ARG A 1 191 ? 2.131 -7.686 16.450 1.00 89.75 191 ARG A N 1
ATOM 1536 C CA . ARG A 1 191 ? 2.224 -8.143 17.838 1.00 89.75 191 ARG A CA 1
ATOM 1537 C C . ARG A 1 191 ? 0.857 -8.603 18.327 1.00 89.75 191 ARG A C 1
ATOM 1539 O O . ARG A 1 191 ? -0.160 -8.005 17.988 1.00 89.75 191 ARG A O 1
ATOM 1546 N N . ALA A 1 192 ? 0.845 -9.655 19.136 1.00 91.50 192 ALA A N 1
ATOM 1547 C CA . ALA A 1 192 ? -0.331 -9.990 19.923 1.00 91.50 192 ALA A CA 1
ATOM 1548 C C . ALA A 1 192 ? -0.416 -9.016 21.103 1.00 91.50 192 ALA A C 1
ATOM 1550 O O . ALA A 1 192 ? 0.587 -8.778 21.782 1.00 91.50 192 ALA A O 1
ATOM 1551 N N . VAL A 1 193 ? -1.596 -8.451 21.324 1.00 92.38 193 VAL A N 1
ATOM 1552 C CA . VAL A 1 193 ? -1.891 -7.601 22.477 1.00 92.38 193 VAL A CA 1
ATOM 1553 C C . VAL A 1 193 ? -2.977 -8.275 23.292 1.00 92.38 193 VAL A C 1
ATOM 1555 O O . VAL A 1 193 ? -3.966 -8.751 22.738 1.00 92.38 193 VAL A O 1
ATOM 1558 N N . GLU A 1 194 ? -2.786 -8.304 24.606 1.00 93.50 194 GLU A N 1
ATOM 1559 C CA . GLU A 1 194 ? -3.748 -8.847 25.556 1.00 93.50 194 GLU A CA 1
ATOM 1560 C C . GLU A 1 194 ? -4.151 -7.755 26.540 1.00 93.50 194 GLU A C 1
ATOM 1562 O O . GLU A 1 194 ? -3.305 -7.120 27.172 1.00 93.50 194 GLU A O 1
ATOM 1567 N N . LEU A 1 195 ? -5.456 -7.530 26.665 1.00 92.88 195 LEU A N 1
ATOM 1568 C CA . LEU A 1 195 ? -6.035 -6.612 27.638 1.00 92.88 195 LEU A CA 1
ATOM 1569 C C . LEU A 1 195 ? -6.853 -7.411 28.639 1.00 92.88 195 LEU A C 1
ATOM 1571 O O . LEU A 1 195 ? -7.678 -8.232 28.245 1.00 92.88 195 LEU A O 1
ATOM 1575 N N . VAL A 1 196 ? -6.664 -7.150 29.930 1.00 94.81 196 VAL A N 1
ATOM 1576 C CA . VAL A 1 196 ? -7.517 -7.733 30.972 1.00 94.81 196 VAL A CA 1
ATOM 1577 C C . VAL A 1 196 ? -8.957 -7.277 30.743 1.00 94.81 196 VAL A C 1
ATOM 1579 O O . VAL A 1 196 ? -9.216 -6.089 30.552 1.00 94.81 196 VAL A O 1
ATOM 1582 N N . VAL A 1 197 ? -9.894 -8.222 30.754 1.00 93.88 197 VAL A N 1
ATOM 1583 C CA . VAL A 1 197 ? -11.323 -7.952 30.592 1.00 93.88 197 VAL A CA 1
ATOM 1584 C C . VAL A 1 197 ? -11.807 -7.074 31.744 1.00 93.88 197 VAL A C 1
ATOM 1586 O O . VAL A 1 197 ? -11.662 -7.415 32.914 1.00 93.88 197 VAL A O 1
ATOM 1589 N N . THR A 1 198 ? -12.440 -5.959 31.394 1.00 93.81 198 THR A N 1
ATOM 1590 C CA . THR A 1 198 ? -13.164 -5.084 32.319 1.00 93.81 198 THR A CA 1
ATOM 1591 C C . THR A 1 198 ? -1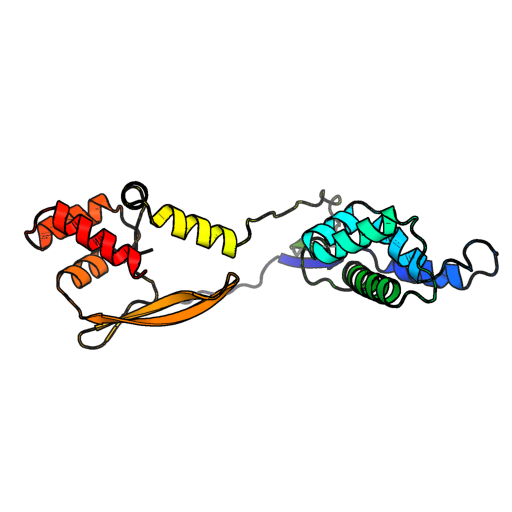4.596 -4.906 31.832 1.00 93.81 198 THR A C 1
ATOM 1593 O O . THR A 1 198 ? -14.879 -5.101 30.647 1.00 93.81 198 THR A O 1
ATOM 1596 N N . GLU A 1 199 ? -15.503 -4.491 32.716 1.00 93.06 199 GLU A N 1
ATOM 1597 C CA . GLU A 1 199 ? -16.882 -4.168 32.326 1.00 93.06 199 GLU A CA 1
ATOM 1598 C C . GLU A 1 199 ? -16.915 -3.124 31.201 1.00 93.06 199 GLU A C 1
ATOM 1600 O O . GLU A 1 199 ? -17.631 -3.296 30.216 1.00 93.06 199 GLU A O 1
ATOM 1605 N N . ALA A 1 200 ? -16.053 -2.105 31.277 1.00 93.44 200 ALA A N 1
ATOM 1606 C CA . ALA A 1 200 ? -15.927 -1.088 30.239 1.00 93.44 200 ALA A CA 1
ATOM 1607 C C . ALA A 1 200 ? -15.500 -1.669 28.880 1.00 93.44 200 ALA A C 1
ATOM 1609 O O . ALA A 1 200 ? -16.080 -1.318 27.853 1.00 93.44 200 ALA A O 1
ATOM 1610 N N . LEU A 1 201 ? -14.531 -2.591 28.854 1.00 92.69 201 LEU A N 1
ATOM 1611 C CA . LEU A 1 201 ? -14.109 -3.259 27.618 1.00 92.69 201 LEU A CA 1
ATOM 1612 C C . LEU A 1 201 ? -15.192 -4.180 27.044 1.00 92.69 201 LEU A C 1
ATOM 1614 O O . LEU A 1 201 ? -15.349 -4.248 25.824 1.00 92.69 201 LEU A O 1
ATOM 1618 N N . LEU A 1 202 ? -15.960 -4.867 27.894 1.00 92.50 202 LEU A N 1
ATOM 1619 C CA . LEU A 1 202 ? -17.091 -5.684 27.446 1.00 92.50 202 LEU A CA 1
ATOM 1620 C C . LEU A 1 202 ? -18.197 -4.823 26.829 1.00 92.50 202 LEU A C 1
ATOM 1622 O O . LEU A 1 202 ? -18.746 -5.202 25.792 1.00 92.50 202 LEU A O 1
ATOM 1626 N N . GLN A 1 203 ? -18.472 -3.651 27.411 1.00 94.25 203 GLN A N 1
ATOM 1627 C CA . GLN A 1 203 ? -19.411 -2.688 26.834 1.00 94.25 203 GLN A CA 1
ATOM 1628 C C . GLN A 1 203 ? -18.936 -2.200 25.466 1.00 94.25 203 GLN A C 1
ATOM 1630 O O . GLN A 1 203 ? -19.691 -2.282 24.500 1.00 94.25 203 GLN A O 1
ATOM 1635 N N . VAL A 1 204 ? -17.670 -1.785 25.343 1.00 93.69 204 VAL A N 1
ATOM 1636 C CA . VAL A 1 204 ? -17.088 -1.388 24.048 1.00 93.69 204 VAL A CA 1
ATOM 1637 C C . VAL A 1 204 ? -17.217 -2.508 23.025 1.00 93.69 204 VAL A C 1
ATOM 1639 O O . VAL A 1 204 ? -17.712 -2.285 21.924 1.00 93.69 204 VAL A O 1
ATOM 1642 N N . ARG A 1 205 ? -16.834 -3.736 23.388 1.00 92.12 205 ARG A N 1
ATOM 1643 C CA . ARG A 1 205 ? -16.939 -4.889 22.491 1.00 92.12 205 ARG A CA 1
ATOM 1644 C C . ARG A 1 205 ? -18.369 -5.106 22.012 1.00 92.12 205 ARG A C 1
ATOM 1646 O O . ARG A 1 205 ? -18.551 -5.359 20.827 1.00 92.12 205 ARG A O 1
ATOM 1653 N N . SER A 1 206 ? -19.355 -5.023 22.900 1.00 93.38 206 SER A N 1
ATOM 1654 C CA . SER A 1 206 ? -20.770 -5.184 22.547 1.00 93.38 206 SER A CA 1
ATOM 1655 C C . SER A 1 206 ? -21.255 -4.075 21.605 1.00 93.38 206 SER A C 1
ATOM 1657 O O . SER A 1 206 ? -21.871 -4.348 20.575 1.00 93.38 206 SER A O 1
ATOM 1659 N N . LEU A 1 207 ? -20.928 -2.819 21.922 1.00 94.75 207 LEU A N 1
ATOM 1660 C CA . LEU A 1 207 ? -21.394 -1.638 21.190 1.00 94.75 207 LEU A CA 1
ATOM 1661 C C . LEU A 1 207 ? -20.741 -1.473 19.813 1.00 94.75 207 LEU A C 1
ATOM 1663 O O . LEU A 1 207 ? -21.381 -0.926 18.909 1.00 94.75 207 LEU A O 1
ATOM 1667 N N . CYS A 1 208 ? -19.499 -1.940 19.673 1.00 94.56 208 CYS A N 1
ATOM 1668 C CA . CYS A 1 208 ? -18.625 -1.699 18.526 1.00 94.56 208 CYS A CA 1
ATOM 1669 C C . CYS A 1 208 ? -18.392 -2.950 17.658 1.00 94.56 208 CYS A C 1
ATOM 1671 O O . CYS A 1 208 ? -17.419 -2.989 16.911 1.00 94.56 208 CYS A O 1
ATOM 1673 N N . GLN A 1 209 ? -19.257 -3.976 17.721 1.00 92.75 209 GLN A N 1
ATOM 1674 C CA . GLN A 1 209 ? -19.232 -5.088 16.743 1.00 92.75 209 GLN A CA 1
ATOM 1675 C C . GLN A 1 209 ? -19.472 -4.610 15.300 1.00 92.75 209 GLN A C 1
ATOM 1677 O O . GLN A 1 209 ? -19.122 -5.293 14.342 1.00 92.75 209 GLN A O 1
ATOM 1682 N N . GLN A 1 210 ? -20.101 -3.446 15.157 1.00 92.56 210 GLN A N 1
ATOM 1683 C CA . GLN A 1 210 ? -20.260 -2.710 13.912 1.00 92.56 210 GLN A CA 1
ATOM 1684 C C . GLN A 1 210 ? -19.825 -1.264 14.149 1.00 92.56 210 GLN A C 1
ATOM 1686 O O . GLN A 1 210 ? -19.820 -0.797 15.291 1.00 92.56 210 GLN A O 1
ATOM 1691 N N . ALA A 1 211 ? -19.490 -0.562 13.068 1.00 95.50 211 ALA A N 1
ATOM 1692 C CA . ALA A 1 211 ? -19.071 0.831 13.125 1.00 95.50 211 ALA A CA 1
ATOM 1693 C C . ALA A 1 211 ? -20.146 1.713 13.784 1.00 95.50 211 ALA A C 1
ATOM 1695 O O . ALA A 1 211 ? -21.309 1.708 13.369 1.00 95.50 211 ALA A O 1
ATOM 1696 N N . ARG A 1 212 ? -19.754 2.485 14.803 1.00 96.50 212 ARG A N 1
ATOM 1697 C CA . ARG A 1 212 ? -20.636 3.375 15.571 1.00 96.50 212 ARG A CA 1
ATOM 1698 C C . ARG A 1 212 ? -19.962 4.718 15.845 1.00 96.50 212 ARG A C 1
ATOM 1700 O O . ARG A 1 212 ? -18.758 4.778 16.060 1.00 96.50 212 ARG A O 1
ATOM 1707 N N . GLU A 1 213 ? -20.747 5.791 15.874 1.00 96.94 213 GLU A N 1
ATOM 1708 C CA . GLU A 1 213 ? -20.259 7.139 16.192 1.00 96.94 213 GLU A CA 1
ATOM 1709 C C . GLU A 1 213 ? -19.627 7.200 17.588 1.00 96.94 213 GLU A C 1
ATOM 1711 O O . GLU A 1 213 ? -20.205 6.699 18.560 1.00 96.94 213 GLU A O 1
ATOM 1716 N N . PHE A 1 214 ? -18.486 7.885 17.712 1.00 96.00 214 PHE A N 1
ATOM 1717 C CA . PHE A 1 214 ? -17.777 8.042 18.987 1.00 96.00 214 PHE A CA 1
ATOM 1718 C C . PHE A 1 214 ? -18.682 8.572 20.111 1.00 96.00 214 PHE A C 1
ATOM 1720 O O . PHE A 1 214 ? -18.699 8.023 21.214 1.00 96.00 214 PHE A O 1
ATOM 1727 N N . ALA A 1 215 ? -19.470 9.616 19.829 1.00 95.75 215 ALA A N 1
ATOM 1728 C CA . ALA A 1 215 ? -20.378 10.219 20.805 1.00 95.75 215 ALA A CA 1
ATOM 1729 C C . ALA A 1 215 ? -21.455 9.232 21.291 1.00 95.75 215 ALA A C 1
ATOM 1731 O O . ALA A 1 215 ? -21.777 9.208 22.480 1.00 95.75 215 ALA A O 1
ATOM 1732 N N . SER A 1 216 ? -21.966 8.380 20.394 1.00 96.75 216 SER A N 1
ATOM 1733 C CA . SER A 1 216 ? -22.928 7.330 20.743 1.00 96.75 216 SER A CA 1
ATOM 1734 C C . SER A 1 216 ? -22.293 6.276 21.649 1.00 96.75 216 SER A C 1
ATOM 1736 O O . SER A 1 216 ? -22.896 5.908 22.656 1.00 96.75 216 SER A O 1
ATOM 1738 N N . ILE A 1 217 ? -21.069 5.832 21.342 1.00 96.50 217 ILE A N 1
ATOM 1739 C CA . ILE A 1 217 ? -20.342 4.872 22.187 1.00 96.50 217 ILE A CA 1
ATOM 1740 C C . ILE A 1 217 ? -20.134 5.470 23.583 1.00 96.50 217 ILE A C 1
ATOM 1742 O O . ILE A 1 217 ? -20.510 4.846 24.572 1.00 96.50 217 ILE A O 1
ATOM 1746 N N . ALA A 1 218 ? -19.607 6.696 23.670 1.00 96.50 218 ALA A N 1
ATOM 1747 C CA . ALA A 1 218 ? -19.341 7.367 24.942 1.00 96.50 218 ALA A CA 1
ATOM 1748 C C . ALA A 1 218 ? -20.611 7.522 25.796 1.00 96.50 218 ALA A C 1
ATOM 1750 O O . ALA A 1 218 ? -20.594 7.207 26.984 1.00 96.50 218 ALA A O 1
ATOM 1751 N N . GLY A 1 219 ? -21.718 7.961 25.188 1.00 97.06 219 GLY A N 1
ATOM 1752 C CA . GLY A 1 219 ? -22.993 8.146 25.883 1.00 97.06 219 GLY A CA 1
ATOM 1753 C C . GLY A 1 219 ? -23.591 6.835 26.394 1.00 97.06 219 GLY A C 1
ATOM 1754 O O . GLY A 1 219 ? -24.003 6.759 27.551 1.00 97.06 219 GLY A O 1
ATOM 1755 N N . LEU A 1 220 ? -23.592 5.785 25.566 1.00 97.12 220 LEU A N 1
ATOM 1756 C CA . LEU A 1 220 ? -24.108 4.469 25.957 1.00 97.12 220 LEU A CA 1
ATOM 1757 C C . LEU A 1 220 ? -23.246 3.822 27.046 1.00 97.12 220 LEU A C 1
ATOM 1759 O O . LEU A 1 220 ? -23.783 3.220 27.972 1.00 97.12 220 LEU A O 1
ATOM 1763 N N . MET A 1 221 ? -21.923 3.986 26.982 1.00 96.62 221 MET A N 1
ATOM 1764 C CA . MET A 1 221 ? -21.018 3.524 28.036 1.00 96.62 221 MET A CA 1
ATOM 1765 C C . MET A 1 221 ? -21.243 4.258 29.356 1.00 96.62 221 MET A C 1
ATOM 1767 O O . MET A 1 221 ? -21.320 3.613 30.398 1.00 96.62 221 MET A O 1
ATOM 1771 N N . ALA A 1 222 ? -21.367 5.587 29.312 1.00 97.06 222 ALA A N 1
ATOM 1772 C CA . ALA A 1 222 ? -21.619 6.407 30.493 1.00 97.06 222 ALA A CA 1
ATOM 1773 C C . ALA A 1 222 ? -22.914 5.993 31.203 1.00 97.06 222 ALA A C 1
ATOM 1775 O O . ALA A 1 222 ? -22.925 5.818 32.420 1.00 97.06 222 ALA A O 1
ATOM 1776 N N . GLN A 1 223 ? -23.977 5.747 30.433 1.00 96.50 223 GLN A N 1
ATOM 1777 C CA . GLN A 1 223 ? -25.250 5.248 30.956 1.00 96.50 223 GLN A CA 1
ATOM 1778 C C . GLN A 1 223 ? -25.130 3.832 31.529 1.00 96.50 223 GLN A C 1
ATOM 1780 O O . GLN A 1 223 ? -25.576 3.588 32.646 1.00 96.50 223 GLN A O 1
ATOM 1785 N N . ALA A 1 224 ? -24.520 2.901 30.788 1.00 95.62 224 ALA A N 1
ATOM 1786 C CA . ALA A 1 224 ? -24.434 1.496 31.190 1.00 95.62 224 ALA A CA 1
ATOM 1787 C C . ALA A 1 224 ? -23.564 1.275 32.438 1.00 95.62 224 ALA A C 1
ATOM 1789 O O . ALA A 1 224 ? -23.851 0.380 33.228 1.00 95.62 224 ALA A O 1
ATOM 1790 N N . LEU A 1 225 ? -22.510 2.077 32.607 1.00 95.50 225 LEU A N 1
ATOM 1791 C CA . LEU A 1 225 ? -21.564 1.969 33.723 1.00 95.50 225 LEU A CA 1
ATOM 1792 C C . LEU A 1 225 ? -21.868 2.954 34.862 1.00 95.50 225 LEU A C 1
ATOM 1794 O O . LEU A 1 225 ? -21.191 2.914 35.884 1.00 95.50 225 LEU A O 1
ATOM 1798 N N . ASN A 1 226 ? -22.867 3.829 34.693 1.00 96.62 226 ASN A N 1
ATOM 1799 C CA . ASN A 1 226 ? -23.210 4.899 35.632 1.00 96.62 226 ASN A CA 1
ATOM 1800 C C . ASN A 1 226 ? -21.994 5.776 36.007 1.00 96.62 226 ASN A C 1
ATOM 1802 O O . ASN A 1 226 ? -21.702 5.996 37.184 1.00 96.62 226 ASN A O 1
ATOM 1806 N N . VAL A 1 227 ? -21.268 6.248 34.987 1.00 96.19 227 VAL A N 1
ATOM 1807 C CA . VAL A 1 227 ? -20.066 7.096 35.120 1.00 96.19 227 VAL A CA 1
ATOM 1808 C C . VAL A 1 227 ? -20.250 8.443 34.423 1.00 96.19 227 VAL A C 1
ATOM 1810 O O . VAL A 1 227 ? -21.164 8.618 33.614 1.00 96.19 227 VAL A O 1
ATOM 1813 N N . ASP A 1 228 ? -19.356 9.393 34.705 1.00 96.75 228 ASP A N 1
ATOM 1814 C CA . ASP A 1 228 ? -19.358 10.686 34.026 1.00 96.75 228 ASP A CA 1
ATOM 1815 C C . ASP A 1 228 ? -19.117 10.513 32.505 1.00 96.75 228 ASP A C 1
ATOM 1817 O O . ASP A 1 228 ? -18.222 9.760 32.094 1.00 96.75 228 ASP A O 1
ATOM 1821 N N . PRO A 1 229 ? -19.880 11.199 31.630 1.00 93.94 229 PRO A N 1
ATOM 1822 C CA . PRO A 1 229 ? -19.675 11.131 30.184 1.00 93.94 229 PRO A CA 1
ATOM 1823 C C . PRO A 1 229 ? -18.254 11.489 29.735 1.00 93.94 229 PRO A C 1
ATOM 1825 O O . PRO A 1 229 ? -17.758 10.928 28.753 1.00 93.94 229 PRO A O 1
ATOM 1828 N N . GLN A 1 230 ? -17.580 12.395 30.441 1.00 95.44 230 GLN A N 1
ATOM 1829 C CA . GLN A 1 230 ? -16.203 12.772 30.156 1.00 95.44 230 GLN A CA 1
ATOM 1830 C C . GLN A 1 230 ? -15.229 11.633 30.474 1.00 95.44 230 GLN A C 1
ATOM 1832 O O . GLN A 1 230 ? -14.299 11.410 29.697 1.00 95.44 230 GLN A O 1
ATOM 1837 N N . ASP A 1 231 ? -15.465 10.862 31.537 1.00 95.94 231 ASP A N 1
ATOM 1838 C CA . ASP A 1 231 ? -14.653 9.683 31.860 1.00 95.94 231 ASP A CA 1
ATOM 1839 C C . ASP A 1 231 ? -14.784 8.605 30.778 1.00 95.94 231 ASP A C 1
ATOM 1841 O O . ASP A 1 231 ? -13.779 8.033 30.340 1.00 95.94 231 ASP A O 1
ATOM 1845 N N . ALA A 1 232 ? -16.000 8.384 30.263 1.00 95.56 232 ALA A N 1
ATOM 1846 C CA . ALA A 1 232 ? -16.233 7.471 29.144 1.00 95.56 232 ALA A CA 1
ATOM 1847 C C . ALA A 1 232 ? -15.485 7.918 27.873 1.00 95.56 232 ALA A C 1
ATOM 1849 O O . ALA A 1 232 ? -14.826 7.104 27.219 1.00 95.56 232 ALA A O 1
ATOM 1850 N N . LYS A 1 233 ? -15.507 9.219 27.546 1.00 95.56 233 LYS A N 1
ATOM 1851 C CA . LYS A 1 233 ? -14.725 9.773 26.425 1.00 95.56 233 LYS A CA 1
ATOM 1852 C C . LYS A 1 233 ? -13.222 9.589 26.624 1.00 95.56 233 LYS A C 1
ATOM 1854 O O . LYS A 1 233 ? -12.526 9.165 25.701 1.00 95.56 233 LYS A O 1
ATOM 1859 N N . VAL A 1 234 ? -12.706 9.893 27.817 1.00 94.94 234 VAL A N 1
ATOM 1860 C CA . VAL A 1 234 ? -11.283 9.723 28.152 1.00 94.94 234 VAL A CA 1
ATOM 1861 C C . VAL A 1 234 ? -10.869 8.260 28.004 1.00 94.94 234 VAL A C 1
ATOM 1863 O O . VAL A 1 234 ? -9.800 7.979 27.457 1.00 94.94 234 VAL A O 1
ATOM 1866 N N . PHE A 1 235 ? -11.714 7.327 28.439 1.00 93.94 235 PHE A N 1
ATOM 1867 C CA . PHE A 1 235 ? -11.481 5.899 28.268 1.00 93.94 235 PHE A CA 1
ATOM 1868 C C . PHE A 1 235 ? -11.432 5.490 26.788 1.00 93.94 235 PHE A C 1
ATOM 1870 O O . PHE A 1 235 ? -10.469 4.846 26.370 1.00 93.94 235 PHE A O 1
ATOM 1877 N N . LEU A 1 236 ? -12.393 5.923 25.967 1.00 94.19 236 LEU A N 1
ATOM 1878 C CA . LEU A 1 236 ? -12.391 5.644 24.524 1.00 94.19 236 LEU A CA 1
ATOM 1879 C C . LEU A 1 236 ? -11.164 6.224 23.812 1.00 94.19 236 LEU A C 1
ATOM 1881 O O . LEU A 1 236 ? -10.542 5.543 22.995 1.00 94.19 236 LEU A O 1
ATOM 1885 N N . HIS A 1 237 ? -10.743 7.440 24.171 1.00 93.25 237 HIS A N 1
ATOM 1886 C CA . HIS A 1 237 ? -9.508 8.029 23.644 1.00 93.25 237 HIS A CA 1
ATOM 1887 C C . HIS A 1 237 ? -8.263 7.219 24.028 1.00 93.25 237 HIS A C 1
ATOM 1889 O O . HIS A 1 237 ? -7.321 7.139 23.239 1.00 93.25 237 HIS A O 1
ATOM 1895 N N . ARG A 1 238 ? -8.240 6.576 25.202 1.00 89.75 238 ARG A N 1
ATOM 1896 C CA . ARG A 1 238 ? -7.156 5.648 25.568 1.00 89.75 238 ARG A CA 1
ATOM 1897 C C . ARG A 1 238 ? -7.197 4.368 24.733 1.00 89.75 238 ARG A C 1
ATOM 1899 O O . ARG A 1 238 ? -6.140 3.906 24.315 1.00 89.75 238 ARG A O 1
ATOM 1906 N N . LEU A 1 239 ? -8.383 3.829 24.444 1.00 85.81 239 LEU A N 1
ATOM 1907 C CA . LEU A 1 239 ? -8.523 2.622 23.619 1.00 85.81 239 LEU A CA 1
ATOM 1908 C C . LEU A 1 239 ? -8.090 2.835 22.166 1.00 85.81 239 LEU A C 1
ATOM 1910 O O . LEU A 1 239 ? -7.393 1.989 21.615 1.00 85.81 239 LEU A O 1
ATOM 1914 N N . GLY A 1 240 ? -8.392 3.993 21.578 1.00 73.12 240 GLY A N 1
ATOM 1915 C CA . GLY A 1 240 ? -7.891 4.368 20.249 1.00 73.12 240 GLY A CA 1
ATOM 1916 C C . GLY A 1 240 ? -6.381 4.659 20.191 1.00 73.12 240 GLY A C 1
ATOM 1917 O O . GLY A 1 240 ? -5.910 5.223 19.212 1.00 73.12 240 GLY A O 1
ATOM 1918 N N . ARG A 1 241 ? -5.617 4.415 21.266 1.00 64.50 241 ARG A N 1
ATOM 1919 C CA . ARG A 1 241 ? -4.137 4.441 21.263 1.00 64.50 241 ARG A CA 1
ATOM 1920 C C . ARG A 1 241 ? -3.512 3.055 21.381 1.00 64.50 241 ARG A C 1
ATOM 1922 O O . ARG A 1 241 ? -2.299 2.934 21.261 1.00 64.50 241 ARG A O 1
ATOM 1929 N N . VAL A 1 242 ? -4.320 2.047 21.700 1.00 69.81 242 VAL A N 1
ATOM 1930 C CA . VAL A 1 242 ? -3.897 0.645 21.710 1.00 69.81 242 VAL A CA 1
ATOM 1931 C C . VAL A 1 242 ? -4.465 -0.106 20.504 1.00 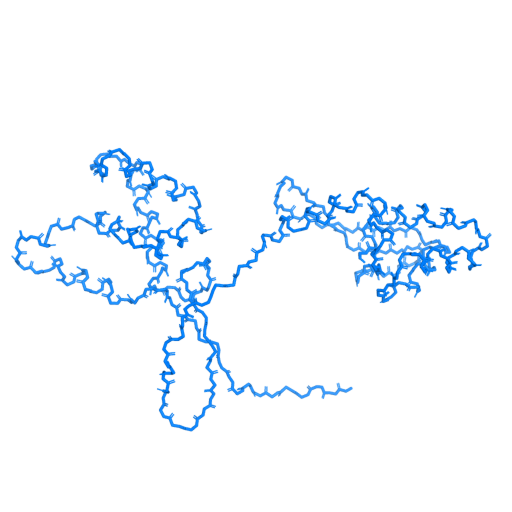69.81 242 VAL A C 1
ATOM 1933 O O . VAL A 1 242 ? -4.309 -1.312 20.428 1.00 69.81 242 VAL A O 1
ATOM 1936 N N . ASP A 1 243 ? -5.117 0.591 19.567 1.00 78.62 243 ASP A N 1
ATOM 1937 C CA . ASP A 1 243 ? -5.554 0.067 18.263 1.00 78.62 243 ASP A CA 1
ATOM 1938 C C . ASP A 1 243 ? -6.508 -1.140 18.335 1.00 78.62 243 ASP A C 1
ATOM 1940 O O . ASP A 1 243 ? -6.681 -1.905 17.387 1.00 78.62 243 ASP A O 1
ATOM 1944 N N . ILE A 1 244 ? -7.202 -1.288 19.470 1.00 85.44 244 ILE A N 1
ATOM 1945 C CA . ILE A 1 244 ? -8.333 -2.216 19.584 1.00 85.44 244 ILE A CA 1
ATOM 1946 C C . ILE A 1 244 ? -9.599 -1.648 18.931 1.00 85.44 244 ILE A C 1
ATOM 1948 O O . ILE A 1 244 ? -10.497 -2.411 18.583 1.00 85.44 244 ILE A O 1
ATOM 1952 N N . LEU A 1 245 ? -9.677 -0.324 18.766 1.00 87.06 245 LEU A N 1
ATOM 1953 C CA . LEU A 1 245 ? -10.728 0.371 18.028 1.00 87.06 245 LEU A CA 1
ATOM 1954 C C . LEU A 1 245 ? -10.133 0.968 16.751 1.00 87.06 245 LEU A C 1
ATOM 1956 O O . LEU A 1 245 ? -9.062 1.572 16.822 1.00 87.06 245 LEU A O 1
ATOM 1960 N N . PHE A 1 246 ? -10.833 0.821 15.627 1.00 79.25 246 PHE A N 1
ATOM 1961 C CA . PHE A 1 246 ? -10.441 1.344 14.317 1.00 79.25 246 PHE A CA 1
ATOM 1962 C C . PHE A 1 246 ? -11.634 1.895 13.531 1.00 79.25 246 PHE A C 1
ATOM 1964 O O . PHE A 1 246 ? -12.791 1.579 13.908 1.00 79.25 246 PHE A O 1
#

Sequence (246 aa):
MTMKIYAGDFALIRQPLLHMALFTNWQAAQQSPDSKQSQIHHEQFVLEQFEQPLLDEALYISSPTLHQRLAELRQSQGHVAQDDSENRKLVASLAKFLSRAAFRCTPFGLFAQVKLARYGDGDVQSGATPSIRRGIFLDSGIEARLVEQALTNHSLREQLMWQISTTAFVVGQHISYVDWVYQRLSHRQYRAVELVVTEALLQVRSLCQQAREFASIAGLMAQALNVDPQDAKVFLHRLGRVDILF

pLDDT: mean 86.43, std 11.38, range [49.53, 97.19]